Protein AF-A0A7Y6PPM0-F1 (afdb_monomer)

Sequence (201 aa):
MTAVGFYLRVVVGTAVAYCFYLTRGFGSLGETFVMSLCAVLAGHGVALGARKLAGPTPTTKTLAAIAVVVTALSGAAVFVALDHAWPRAPLRYVRVDEVMAAPDRFVGSEIKLHGYLEIGSMRMRGAGDERTFTLVEHKQSIAVRMSGPVPDTLRDRAEVVARGTLRREGGSLVLVASEVMAKCPSTYNTADGPKPAAQFR

Foldseek 3Di:
DDPVLVVQLCVQLVVQLVVVCVVPPDDDPVVSVVSSVVSNVLSVVLSVLCVVQDDPDPVSNVVSVVVNVVVSVVVVVVVVVVVVVDDDDPAAEDEQVRCVVPVVVQAQHWHWYKFFWAAPQWDDDPPFQKIWTWGFAPNGIEIEIEHDDDDPQNHHRWTKTFTAHWHQDPNGIYGDGDDMDTDHPPPDDDPDPDDDPVNRD

Secondary structure (DSSP, 8-state):
--HHHHHHHHHHHHHHHHHHHHHH-S--HHHHHHHHHHHHHHHHHHHHHHHHS--SSHHHHHHHHHHHHHHHHHHHHHHHHHHHHS-PPPPEEEEHHHHHHSGGGTBTSEEEEEEEEPTT--EE-TTSSEEEEEEEETTEEEEEEEESPPPTT--TT-EEEEEEEEEEETTEEEEEEEEEEE--------SS-SPPGGG--

Structure (mmCIF, N/CA/C/O backbone):
data_AF-A0A7Y6PPM0-F1
#
_entry.id   AF-A0A7Y6PPM0-F1
#
loop_
_atom_site.group_PDB
_atom_site.id
_atom_site.type_symbol
_atom_site.label_atom_id
_atom_site.label_alt_id
_atom_site.label_comp_id
_atom_site.label_asym_id
_atom_site.label_entity_id
_atom_site.label_seq_id
_atom_site.pdbx_PDB_ins_code
_atom_site.Cartn_x
_atom_site.Cartn_y
_atom_site.Cartn_z
_atom_site.occupancy
_atom_site.B_iso_or_equiv
_atom_site.auth_seq_id
_atom_site.auth_comp_id
_atom_site.auth_asym_id
_atom_site.auth_atom_id
_atom_site.pdbx_PDB_model_num
ATOM 1 N N . MET A 1 1 ? -26.352 22.066 32.176 1.00 52.34 1 MET A N 1
ATOM 2 C CA . MET A 1 1 ? -25.417 20.912 32.133 1.00 52.34 1 MET A CA 1
ATOM 3 C C . MET A 1 1 ? -24.361 21.132 33.204 1.00 52.34 1 MET A C 1
ATOM 5 O O . MET A 1 1 ? -23.869 22.244 33.287 1.00 52.34 1 MET A O 1
ATOM 9 N N . THR A 1 2 ? -24.043 20.148 34.050 1.00 67.00 2 THR A N 1
ATOM 10 C CA . THR A 1 2 ? -22.949 20.300 35.028 1.00 67.00 2 THR A CA 1
ATOM 11 C C . THR A 1 2 ? -21.600 20.166 34.320 1.00 67.00 2 THR A C 1
ATOM 13 O O . THR A 1 2 ? -21.466 19.320 33.432 1.00 67.00 2 THR A O 1
ATOM 16 N N . ALA A 1 3 ? -20.606 20.972 34.708 1.00 63.12 3 ALA A N 1
ATOM 17 C CA . ALA A 1 3 ? -19.260 20.957 34.118 1.00 63.12 3 ALA A CA 1
ATOM 18 C C . ALA A 1 3 ? -18.646 19.543 34.102 1.00 63.12 3 ALA A C 1
ATOM 20 O O . ALA A 1 3 ? -18.073 19.119 33.103 1.00 63.12 3 ALA A O 1
ATOM 21 N N . VAL A 1 4 ? -18.896 18.765 35.158 1.00 62.09 4 VAL A N 1
ATOM 22 C CA . VAL A 1 4 ? -18.474 17.361 35.294 1.00 62.09 4 VAL A CA 1
ATOM 23 C C . VAL A 1 4 ? -19.039 16.470 34.181 1.00 62.09 4 VAL A C 1
ATOM 25 O O . VAL A 1 4 ? -18.321 15.664 33.598 1.00 62.09 4 VAL A O 1
ATOM 28 N N . GLY A 1 5 ? -20.319 16.631 33.834 1.00 59.88 5 GLY A N 1
ATOM 29 C CA . GLY A 1 5 ? -20.947 15.845 32.772 1.00 59.88 5 GLY A CA 1
ATOM 30 C C . GLY A 1 5 ? -20.514 16.266 31.367 1.00 59.88 5 GLY A C 1
ATOM 31 O O . GLY A 1 5 ? -20.645 15.480 30.434 1.00 59.88 5 GLY A O 1
ATOM 32 N N . PHE A 1 6 ? -20.037 17.497 31.184 1.00 67.56 6 PHE A N 1
ATOM 33 C CA . PHE A 1 6 ? -19.421 17.927 29.928 1.00 67.56 6 PHE A CA 1
ATOM 34 C C . PHE A 1 6 ? -18.015 17.330 29.792 1.00 67.56 6 PHE A C 1
ATOM 36 O O . PHE A 1 6 ? -17.737 16.660 28.802 1.00 67.56 6 PHE A O 1
ATOM 43 N N . TYR A 1 7 ? -17.188 17.456 30.834 1.00 63.94 7 TYR A N 1
ATOM 44 C CA . TYR A 1 7 ? -15.839 16.886 30.869 1.00 63.94 7 TYR A CA 1
ATOM 45 C C . TYR A 1 7 ? -15.831 15.374 30.643 1.00 63.94 7 TYR A C 1
ATOM 47 O O . TYR A 1 7 ? -15.044 14.881 29.842 1.00 63.94 7 TYR A O 1
ATOM 55 N N . LEU A 1 8 ? -16.750 14.638 31.273 1.00 66.44 8 LEU A N 1
ATOM 56 C CA . LEU A 1 8 ? -16.831 13.186 31.111 1.00 66.44 8 LEU A CA 1
ATOM 57 C C . LEU A 1 8 ? -17.134 12.772 29.659 1.00 66.44 8 LEU A C 1
ATOM 59 O O . LEU A 1 8 ? -16.538 11.822 29.161 1.00 66.44 8 LEU A O 1
ATOM 63 N N . ARG A 1 9 ? -18.013 13.504 28.956 1.00 68.50 9 ARG A N 1
ATOM 64 C CA . ARG A 1 9 ? -18.315 13.250 27.534 1.00 68.50 9 ARG A CA 1
ATOM 65 C C . ARG A 1 9 ? -17.092 13.474 26.656 1.00 68.50 9 ARG A C 1
ATOM 67 O O . ARG A 1 9 ? -16.798 12.643 25.803 1.00 68.50 9 ARG A O 1
ATOM 74 N N . VAL A 1 10 ? -16.399 14.590 26.883 1.00 67.12 10 VAL A N 1
ATOM 75 C CA . VAL A 1 10 ? -15.224 14.981 26.101 1.00 67.12 10 VAL A CA 1
ATOM 76 C C . VAL A 1 10 ? -14.094 13.983 26.318 1.00 67.12 10 VAL A C 1
ATOM 78 O O . VAL A 1 10 ? -13.557 13.471 25.345 1.00 67.12 10 VAL A O 1
ATOM 81 N N . VAL A 1 11 ? -13.772 13.629 27.563 1.00 69.81 11 VAL A N 1
ATOM 82 C CA . VAL A 1 11 ? -12.663 12.711 27.865 1.00 69.81 11 VAL A CA 1
ATOM 83 C C . VAL A 1 11 ? -12.916 11.317 27.288 1.00 69.81 11 VAL A C 1
ATOM 85 O O . VAL A 1 11 ? -12.037 10.770 26.628 1.00 69.81 11 VAL A O 1
ATOM 88 N N . VAL A 1 12 ? -14.121 10.763 27.463 1.00 72.06 12 VAL A N 1
ATOM 89 C CA . VAL A 1 12 ? -14.459 9.424 26.948 1.00 72.06 12 VAL A CA 1
ATOM 90 C C . VAL A 1 12 ? -14.468 9.404 25.420 1.00 72.06 12 VAL A C 1
ATOM 92 O O . VAL A 1 12 ? -13.844 8.531 24.822 1.00 72.06 12 VAL A O 1
ATOM 95 N N . GLY A 1 13 ? -15.116 10.381 24.779 1.00 69.06 13 GLY A N 1
ATOM 96 C CA . GLY A 1 13 ? -15.134 10.464 23.318 1.00 69.06 13 GLY A CA 1
ATOM 97 C C . GLY A 1 13 ? -13.731 10.647 22.733 1.00 69.06 13 GLY A C 1
ATOM 98 O O . GLY A 1 13 ? -13.362 9.974 21.772 1.00 69.06 13 GLY A O 1
ATOM 99 N N . THR A 1 14 ? -12.905 11.491 23.356 1.00 69.06 14 THR A N 1
ATOM 100 C CA . THR A 1 14 ? -11.537 11.743 22.882 1.00 69.06 14 THR A CA 1
ATOM 101 C C . THR A 1 14 ? -10.644 10.518 23.069 1.00 69.06 14 THR A C 1
ATOM 103 O O . THR A 1 14 ? -9.884 10.194 22.165 1.00 69.06 14 THR A O 1
ATOM 106 N N . ALA A 1 15 ? -10.767 9.784 24.180 1.00 70.19 15 ALA A N 1
ATOM 107 C CA . ALA A 1 15 ? -10.000 8.558 24.414 1.00 70.19 15 ALA A CA 1
ATOM 108 C C . ALA A 1 15 ? -10.337 7.450 23.400 1.00 70.19 15 ALA A C 1
ATOM 110 O O . ALA A 1 15 ? -9.432 6.802 22.873 1.00 70.19 15 ALA A O 1
ATOM 111 N N . VAL A 1 16 ? -11.625 7.269 23.081 1.00 72.25 16 VAL A N 1
ATOM 112 C CA . VAL A 1 16 ? -12.081 6.302 22.067 1.00 72.25 16 VAL A CA 1
ATOM 113 C C . VAL A 1 16 ? -11.560 6.683 20.680 1.00 72.25 16 VAL A C 1
ATOM 115 O O . VAL A 1 16 ? -11.005 5.838 19.980 1.00 72.25 16 VAL A O 1
ATOM 118 N N . ALA A 1 17 ? -11.678 7.958 20.301 1.00 67.69 17 ALA A N 1
ATOM 119 C CA . ALA A 1 17 ? -11.172 8.444 19.021 1.00 67.69 17 ALA A CA 1
ATOM 120 C C . ALA A 1 17 ? -9.643 8.307 18.921 1.00 67.69 17 ALA A C 1
ATOM 122 O O . ALA A 1 17 ? -9.128 7.834 17.913 1.00 67.69 17 ALA A O 1
ATOM 123 N N . TYR A 1 18 ? -8.912 8.671 19.975 1.00 70.88 18 TYR A N 1
ATOM 124 C CA . TYR A 1 18 ? -7.452 8.633 19.993 1.00 70.88 18 TYR A CA 1
ATOM 125 C C . TYR A 1 18 ? -6.900 7.204 19.875 1.00 70.88 18 TYR A C 1
ATOM 127 O O . TYR A 1 18 ? -5.995 6.962 19.081 1.00 70.88 18 TYR A O 1
ATOM 135 N N . CYS A 1 19 ? -7.490 6.238 20.589 1.00 65.88 19 CYS A N 1
ATOM 136 C CA . CYS A 1 19 ? -7.104 4.825 20.500 1.00 65.88 19 CYS A CA 1
ATOM 137 C C . CYS A 1 19 ? -7.308 4.254 19.082 1.00 65.88 19 CYS A C 1
ATOM 139 O O . CYS A 1 19 ? -6.465 3.521 18.562 1.00 65.88 19 CYS A O 1
ATOM 141 N N . PHE A 1 20 ? -8.398 4.650 18.420 1.00 66.38 20 PHE A N 1
ATOM 142 C CA . PHE A 1 20 ? -8.670 4.279 17.032 1.00 66.38 20 PHE A CA 1
ATOM 143 C C . PHE A 1 20 ? -7.639 4.869 16.058 1.00 66.38 20 PHE A C 1
ATOM 145 O O . PHE A 1 20 ? -7.074 4.149 15.235 1.00 66.38 20 PHE A O 1
ATOM 152 N N . TYR A 1 21 ? -7.339 6.167 16.169 1.00 65.81 21 TYR A N 1
ATOM 153 C CA . TYR A 1 21 ? -6.374 6.812 15.273 1.00 65.81 21 TYR A CA 1
ATOM 154 C C . TYR A 1 21 ? -4.960 6.253 15.417 1.00 65.81 21 TYR A C 1
ATOM 156 O O . TYR A 1 21 ? -4.258 6.126 14.416 1.00 65.81 21 TYR A O 1
ATOM 164 N N . LEU A 1 22 ? -4.552 5.874 16.631 1.00 66.12 22 LEU A N 1
ATOM 165 C CA . LEU A 1 22 ? -3.252 5.242 16.853 1.00 66.12 22 LEU A CA 1
ATOM 166 C C . LEU A 1 22 ? -3.144 3.846 16.223 1.00 66.12 22 LEU A C 1
ATOM 168 O O . LEU A 1 22 ? -2.046 3.439 15.859 1.00 66.12 22 LEU A O 1
ATOM 172 N N . THR A 1 23 ? -4.252 3.115 16.089 1.00 62.91 23 THR A N 1
ATOM 173 C CA . THR A 1 23 ? -4.246 1.731 15.584 1.00 62.91 23 THR A CA 1
ATOM 174 C C . THR A 1 23 ? -4.479 1.628 14.078 1.00 62.91 23 THR A C 1
ATOM 176 O O . THR A 1 23 ? -3.891 0.758 13.438 1.00 62.91 23 THR A O 1
ATOM 179 N N . ARG A 1 24 ? -5.295 2.510 13.486 1.00 59.75 24 ARG A N 1
ATOM 180 C CA . ARG A 1 24 ? -5.629 2.479 12.047 1.00 59.75 24 ARG A CA 1
ATOM 181 C C . ARG A 1 24 ? -5.005 3.593 11.206 1.00 59.75 24 ARG A C 1
ATOM 183 O O . ARG A 1 24 ? -5.029 3.497 9.981 1.00 59.75 24 ARG A O 1
ATOM 190 N N . GLY A 1 25 ? -4.436 4.628 11.824 1.00 57.41 25 GLY A N 1
ATOM 191 C CA . GLY A 1 25 ? -4.059 5.848 11.111 1.00 57.41 25 GLY A CA 1
ATOM 192 C C . GLY A 1 25 ? -5.287 6.615 10.603 1.00 57.41 25 GLY A C 1
ATOM 193 O O . GLY A 1 25 ? -6.431 6.312 10.949 1.00 57.41 25 GLY A O 1
ATOM 194 N N . PHE A 1 26 ? -5.067 7.649 9.793 1.00 58.44 26 PHE A N 1
ATOM 195 C CA . PHE A 1 26 ? -6.164 8.408 9.191 1.00 58.44 26 PHE A CA 1
ATOM 196 C C . PHE A 1 26 ? -6.748 7.621 8.008 1.00 58.44 26 PHE A C 1
ATOM 198 O O . PHE A 1 26 ? -6.153 7.578 6.933 1.00 58.44 26 PHE A O 1
ATOM 205 N N . GLY A 1 27 ? -7.892 6.968 8.235 1.00 60.88 27 GLY A N 1
ATOM 206 C CA . GLY A 1 27 ? -8.675 6.291 7.198 1.00 60.88 27 GLY A CA 1
ATOM 207 C C . GLY A 1 27 ? -9.368 7.264 6.234 1.00 60.88 27 GLY A C 1
ATOM 208 O O . GLY A 1 27 ? -9.043 8.450 6.153 1.00 60.88 27 GLY A O 1
ATOM 209 N N . SER A 1 28 ? -10.356 6.771 5.484 1.00 69.31 28 SER A N 1
ATOM 210 C CA . SER A 1 28 ? -11.160 7.635 4.606 1.00 69.31 28 SER A CA 1
ATOM 211 C C . SER A 1 28 ? -12.005 8.633 5.414 1.00 69.31 28 SER A C 1
ATOM 213 O O . SER A 1 28 ? -12.389 8.364 6.552 1.00 69.31 28 SER A O 1
ATOM 215 N N . LEU A 1 29 ? -12.361 9.774 4.809 1.00 59.91 29 LEU A N 1
ATOM 216 C CA . LEU A 1 29 ? -13.137 10.834 5.472 1.00 59.91 29 LEU A CA 1
ATOM 217 C C . LEU A 1 29 ? -14.468 10.320 6.066 1.00 59.91 29 LEU A C 1
ATOM 219 O O . LEU A 1 29 ? -14.901 10.780 7.121 1.00 59.91 29 LEU A O 1
ATOM 223 N N . GLY A 1 30 ? -15.088 9.329 5.413 1.00 62.66 30 GLY A N 1
ATOM 224 C CA . GLY A 1 30 ? -16.308 8.675 5.894 1.00 62.66 30 GLY A CA 1
ATOM 225 C C . GLY A 1 30 ? -16.087 7.800 7.131 1.00 62.66 30 GLY A C 1
ATOM 226 O O . GLY A 1 30 ? -16.907 7.813 8.045 1.00 62.66 30 GLY A O 1
ATOM 227 N N . GLU A 1 31 ? -14.960 7.096 7.210 1.00 62.72 31 GLU A N 1
ATOM 228 C CA . GLU A 1 31 ? -14.607 6.259 8.363 1.00 62.72 31 GLU A CA 1
ATOM 229 C C . GLU A 1 31 ? -14.322 7.119 9.603 1.00 62.72 31 GLU A C 1
ATOM 231 O O . GLU A 1 31 ? -14.864 6.873 10.681 1.00 62.72 31 GLU A O 1
ATOM 236 N N . THR A 1 32 ? -13.569 8.206 9.423 1.00 64.81 32 THR A N 1
ATOM 237 C CA . THR A 1 32 ? -13.335 9.238 10.443 1.00 64.81 32 THR A CA 1
ATOM 238 C C . THR A 1 32 ? -14.643 9.840 10.965 1.00 64.81 32 THR A C 1
ATOM 240 O O . THR A 1 32 ? -14.809 10.002 12.178 1.00 64.81 32 THR A O 1
ATOM 243 N N . PHE A 1 33 ? -15.590 10.146 10.075 1.00 68.62 33 PHE A N 1
ATOM 244 C CA . PHE A 1 33 ? -16.877 10.729 10.451 1.00 68.62 33 PHE A CA 1
ATOM 245 C C . PHE A 1 33 ? -17.731 9.768 11.287 1.00 68.62 33 PHE A C 1
ATOM 247 O O . PHE A 1 33 ? -18.207 10.138 12.363 1.00 68.62 33 PHE A O 1
ATOM 254 N N . VAL A 1 34 ? -17.881 8.519 10.835 1.00 71.00 34 VAL A N 1
ATOM 255 C CA . VAL A 1 34 ? -18.651 7.489 11.553 1.00 71.00 34 VAL A CA 1
ATOM 256 C C . VAL A 1 34 ? -18.048 7.226 12.933 1.00 71.00 34 VAL A C 1
ATOM 258 O O . VAL A 1 34 ? -18.774 7.147 13.924 1.00 71.00 34 VAL A O 1
ATOM 261 N N . MET A 1 35 ? -16.721 7.172 13.035 1.00 69.06 35 MET A N 1
ATOM 262 C CA . MET A 1 35 ? -16.044 6.943 14.311 1.00 69.06 35 MET A CA 1
ATOM 263 C C . MET A 1 35 ? -16.157 8.125 15.274 1.00 69.06 35 MET A C 1
ATOM 265 O O . MET A 1 35 ? -16.376 7.919 16.469 1.00 69.06 35 MET A O 1
ATOM 269 N N . SER A 1 36 ? -16.068 9.359 14.773 1.00 66.19 36 SER A N 1
ATOM 270 C CA . SER A 1 36 ? -16.306 10.556 15.585 1.00 66.19 36 SER A CA 1
ATOM 271 C C . SER A 1 36 ? -17.729 10.565 16.153 1.00 66.19 36 SER A C 1
ATOM 273 O O . SER A 1 36 ? -17.919 10.811 17.346 1.00 66.19 36 SER A O 1
ATOM 275 N N . LEU A 1 37 ? -18.721 10.188 15.341 1.00 73.31 37 LEU A N 1
ATOM 276 C CA . LEU A 1 37 ? -20.108 10.057 15.779 1.00 73.31 37 LEU A CA 1
ATOM 277 C C . LEU A 1 37 ? -20.262 8.983 16.869 1.00 73.31 37 LEU A C 1
ATOM 279 O O . LEU A 1 37 ? -20.857 9.253 17.913 1.00 73.31 37 LEU A O 1
ATOM 283 N N . CYS A 1 38 ? -19.675 7.797 16.682 1.00 71.31 38 CYS A N 1
ATOM 284 C CA . CYS A 1 38 ? -19.683 6.723 17.681 1.00 71.31 38 CYS A CA 1
ATOM 285 C C . CYS A 1 38 ? -19.039 7.151 19.009 1.00 71.31 38 CYS A C 1
ATOM 287 O O . CYS A 1 38 ? -19.589 6.882 20.077 1.00 71.31 38 CYS A O 1
ATOM 289 N N . ALA A 1 39 ? -17.912 7.862 18.960 1.00 69.69 39 ALA A N 1
ATOM 290 C CA . ALA A 1 39 ? -17.223 8.364 20.145 1.00 69.69 39 ALA A CA 1
ATOM 291 C C . ALA A 1 39 ? -18.068 9.391 20.924 1.00 69.69 39 ALA A C 1
ATOM 293 O O . ALA A 1 39 ? -18.154 9.331 22.155 1.00 69.69 39 ALA A O 1
ATOM 294 N N . VAL A 1 40 ? -18.750 10.298 20.217 1.00 72.38 40 VAL A N 1
ATOM 295 C CA . VAL A 1 40 ? -19.678 11.270 20.819 1.00 72.38 40 VAL A CA 1
ATOM 296 C C . VAL A 1 40 ? -20.871 10.562 21.465 1.00 72.38 40 VAL A C 1
ATOM 298 O O . VAL A 1 40 ? -21.232 10.881 22.602 1.00 72.38 40 VAL A O 1
ATOM 301 N N . LEU A 1 41 ? -21.459 9.574 20.784 1.00 74.44 41 LEU A N 1
ATOM 302 C CA . LEU A 1 41 ? -22.585 8.794 21.303 1.00 74.44 41 LEU A CA 1
ATOM 303 C C . LEU A 1 41 ? -22.191 7.977 22.541 1.00 74.44 41 LEU A C 1
ATOM 305 O O . LEU A 1 41 ? -22.934 7.975 23.523 1.00 74.44 41 LEU A O 1
ATOM 309 N N . ALA A 1 42 ? -21.005 7.363 22.547 1.00 72.12 42 ALA A N 1
ATOM 310 C CA . ALA A 1 42 ? -20.470 6.644 23.703 1.00 72.12 42 ALA A CA 1
ATOM 311 C C . ALA A 1 42 ? -20.268 7.576 24.910 1.00 72.12 42 ALA A C 1
ATOM 313 O O . ALA A 1 42 ? -20.737 7.279 26.012 1.00 72.12 42 ALA A O 1
ATOM 314 N N . GLY A 1 43 ? -19.660 8.749 24.699 1.00 66.44 43 GLY A N 1
ATOM 315 C CA . GLY A 1 43 ? -19.510 9.767 25.742 1.00 66.44 43 GLY A CA 1
ATOM 316 C C . GLY A 1 43 ? -20.861 10.231 26.298 1.00 66.44 43 GLY A C 1
ATOM 317 O O . GLY A 1 43 ? -21.036 10.351 27.515 1.00 66.44 43 GLY A O 1
ATOM 318 N N . HIS A 1 44 ? -21.852 10.442 25.427 1.00 71.81 44 HIS A N 1
ATOM 319 C CA . HIS A 1 44 ? -23.214 10.791 25.831 1.00 71.81 44 HIS A CA 1
ATOM 320 C C . HIS A 1 44 ? -23.907 9.677 26.621 1.00 71.81 44 HIS A C 1
ATOM 322 O O . HIS A 1 44 ? -24.526 9.978 27.644 1.00 71.81 44 HIS A O 1
ATOM 328 N N . GLY A 1 45 ? -23.784 8.420 26.192 1.00 69.44 45 GLY A N 1
ATOM 329 C CA . GLY A 1 45 ? -24.345 7.256 26.881 1.00 69.44 45 GLY A CA 1
ATOM 330 C C . GLY A 1 45 ? -23.790 7.106 28.295 1.00 69.44 45 GLY A C 1
ATOM 331 O O . GLY A 1 45 ? -24.557 7.013 29.254 1.00 69.44 45 GLY A O 1
ATOM 332 N N . VAL A 1 46 ? -22.468 7.214 28.447 1.00 68.88 46 VAL A N 1
ATOM 333 C CA . VAL A 1 46 ? -21.782 7.185 29.749 1.00 68.88 46 VAL A CA 1
ATOM 334 C C . VAL A 1 46 ? -22.259 8.319 30.658 1.00 68.88 46 VAL A C 1
ATOM 336 O O . VAL A 1 46 ? -22.599 8.092 31.820 1.00 68.88 46 VAL A O 1
ATOM 339 N N . ALA A 1 47 ? -22.358 9.542 30.134 1.00 65.94 47 ALA A N 1
ATOM 340 C CA . ALA A 1 47 ? -22.810 10.688 30.915 1.00 65.94 47 ALA A CA 1
ATOM 341 C C . ALA A 1 47 ? -24.292 10.600 31.318 1.00 65.94 47 ALA A C 1
ATOM 343 O O . ALA A 1 47 ? -24.665 11.086 32.385 1.00 65.94 47 ALA A O 1
ATOM 344 N N . LEU A 1 48 ? -25.154 10.002 30.493 1.00 70.44 48 LEU A N 1
ATOM 345 C CA . LEU A 1 48 ? -26.560 9.770 30.837 1.00 70.44 48 LEU A CA 1
ATOM 346 C C . LEU A 1 48 ? -26.711 8.642 31.866 1.00 70.44 48 LEU A C 1
ATOM 348 O O . LEU A 1 48 ? -27.472 8.801 32.821 1.00 70.44 48 LEU A O 1
ATOM 352 N N . GLY A 1 49 ? -25.945 7.558 31.725 1.00 64.75 49 GLY A N 1
ATOM 353 C CA . GLY A 1 49 ? -25.894 6.459 32.692 1.00 64.75 49 GLY A CA 1
ATOM 354 C C . GLY A 1 49 ? -25.425 6.925 34.070 1.00 64.75 49 GLY A C 1
ATOM 355 O O . GLY A 1 49 ? -26.110 6.696 35.065 1.00 64.75 49 GLY A O 1
ATOM 356 N N . ALA A 1 50 ? -24.333 7.693 34.125 1.00 65.25 50 ALA A N 1
ATOM 357 C CA . ALA A 1 50 ? -23.818 8.271 35.366 1.00 65.25 50 ALA A CA 1
ATOM 358 C C . ALA A 1 50 ? -24.842 9.182 36.070 1.00 65.25 50 ALA A C 1
ATOM 360 O O . ALA A 1 50 ? -24.907 9.208 37.295 1.00 65.25 50 ALA A O 1
ATOM 361 N N . ARG A 1 51 ? -25.677 9.906 35.309 1.00 65.94 51 ARG A N 1
ATOM 362 C CA . ARG A 1 51 ? -26.740 10.762 35.867 1.00 65.94 51 ARG A CA 1
ATOM 363 C C . ARG A 1 51 ? -27.926 9.964 36.403 1.00 65.94 51 ARG A C 1
ATOM 365 O O . ARG A 1 51 ? -28.486 10.367 37.414 1.00 65.94 51 ARG A O 1
ATOM 372 N N . LYS A 1 52 ? -28.302 8.856 35.756 1.00 64.69 52 LYS A N 1
ATOM 373 C CA . LYS A 1 52 ? -29.372 7.965 36.242 1.00 64.69 52 LYS A CA 1
ATOM 374 C C . LYS A 1 52 ? -28.964 7.166 37.482 1.00 64.69 52 LYS A C 1
ATOM 376 O O . LYS A 1 52 ? -29.822 6.852 38.295 1.00 64.69 52 LYS A O 1
ATOM 381 N N . LEU A 1 53 ? -27.677 6.849 37.622 1.00 58.34 53 LEU A N 1
ATOM 382 C CA . LEU A 1 53 ? -27.135 6.050 38.727 1.00 58.34 53 LEU A CA 1
ATOM 383 C C . LEU A 1 53 ? -26.670 6.895 39.928 1.00 58.34 53 LEU A C 1
ATOM 385 O O . LEU A 1 53 ? -26.269 6.343 40.952 1.00 58.34 53 LEU A O 1
ATOM 389 N N . ALA A 1 54 ? -26.726 8.228 39.831 1.00 56.62 54 ALA A N 1
ATOM 390 C CA . ALA A 1 54 ? -26.352 9.140 40.907 1.00 56.62 54 ALA A CA 1
ATOM 391 C C . ALA A 1 54 ? -27.410 9.160 42.031 1.00 56.62 54 ALA A C 1
ATOM 393 O O . ALA A 1 54 ? -28.211 10.086 42.134 1.00 56.62 54 ALA A O 1
ATOM 394 N N . GLY A 1 55 ? -27.398 8.134 42.884 1.00 56.69 55 GLY A N 1
ATOM 395 C CA . GLY A 1 55 ? -28.013 8.171 44.213 1.00 56.69 55 GLY A CA 1
ATOM 396 C C . GLY A 1 55 ? -27.166 8.979 45.217 1.00 56.69 55 GLY A C 1
ATOM 397 O O . GLY A 1 55 ? -25.970 9.194 44.987 1.00 56.69 55 GLY A O 1
ATOM 398 N N . PRO A 1 56 ? -27.752 9.441 46.340 1.00 55.00 56 PRO A N 1
ATOM 399 C CA . PRO A 1 56 ? -27.077 10.316 47.305 1.00 55.00 56 PRO A CA 1
ATOM 400 C C . PRO A 1 56 ? -25.959 9.629 48.113 1.00 55.00 56 PRO A C 1
ATOM 402 O O . PRO A 1 56 ? -25.142 10.319 48.722 1.00 55.00 56 PRO A O 1
ATOM 405 N N . THR A 1 57 ? -25.874 8.294 48.111 1.00 53.22 57 THR A N 1
ATOM 406 C CA . THR A 1 57 ? -24.926 7.528 48.936 1.00 53.22 57 THR A CA 1
ATOM 407 C C . THR A 1 57 ? -23.637 7.157 48.177 1.00 53.22 57 THR A C 1
ATOM 409 O O . THR A 1 57 ? -23.634 7.034 46.945 1.00 53.22 57 THR A O 1
ATOM 412 N N . PRO A 1 58 ? -22.495 6.987 48.876 1.00 56.44 58 PRO A N 1
ATOM 413 C CA . PRO A 1 58 ? -21.203 6.689 48.245 1.00 56.44 58 PRO A CA 1
ATOM 414 C C . PRO A 1 58 ? -21.202 5.363 47.463 1.00 56.44 58 PRO A C 1
ATOM 416 O O . PRO A 1 58 ? -20.560 5.272 46.421 1.00 56.44 58 PRO A O 1
ATOM 419 N N . THR A 1 59 ? -21.990 4.372 47.886 1.00 57.47 59 THR A N 1
ATOM 420 C CA . THR A 1 59 ? -22.087 3.043 47.259 1.00 57.47 59 THR A CA 1
ATOM 421 C C . THR A 1 59 ? -22.686 3.088 45.849 1.00 57.47 59 THR A C 1
ATOM 423 O O . THR A 1 59 ? -22.205 2.404 44.946 1.00 57.47 59 THR A O 1
ATOM 426 N N . THR A 1 60 ? -23.685 3.950 45.615 1.00 59.94 60 THR A N 1
ATOM 427 C CA . THR A 1 60 ? -24.273 4.158 44.279 1.00 59.94 60 THR A CA 1
ATOM 428 C C . THR A 1 60 ? -23.303 4.818 43.297 1.00 59.94 60 THR A C 1
ATOM 430 O O . THR A 1 60 ? -23.344 4.523 42.105 1.00 59.94 60 THR A O 1
ATOM 433 N N . LYS A 1 61 ? -22.364 5.643 43.784 1.00 58.19 61 LYS A N 1
ATOM 434 C CA . LYS A 1 61 ? -21.329 6.273 42.947 1.00 58.19 61 LYS A CA 1
ATOM 435 C C . LYS A 1 61 ? -20.285 5.258 42.473 1.00 58.19 61 LYS A C 1
ATOM 437 O O . LYS A 1 61 ? -19.894 5.295 41.308 1.00 58.19 61 LYS A O 1
ATOM 442 N N . THR A 1 62 ? -19.883 4.324 43.336 1.00 61.91 62 THR A N 1
ATOM 443 C CA . THR A 1 62 ? -18.938 3.250 42.986 1.00 61.91 62 THR A CA 1
ATOM 444 C C . THR A 1 62 ? -19.543 2.281 41.971 1.00 61.91 62 THR A C 1
ATOM 446 O O . THR A 1 62 ? -18.898 1.955 40.979 1.00 61.91 62 THR A O 1
ATOM 449 N N . LEU A 1 63 ? -20.808 1.884 42.152 1.00 62.19 63 LEU A N 1
ATOM 450 C CA . LEU A 1 63 ? -21.525 1.033 41.193 1.00 62.19 63 LEU A CA 1
ATOM 451 C C . LEU A 1 63 ? -21.701 1.715 39.829 1.00 62.19 63 LEU A C 1
ATOM 453 O O . LEU A 1 63 ? -21.526 1.071 38.796 1.00 62.19 63 LEU A O 1
ATOM 457 N N . ALA A 1 64 ? -21.977 3.023 39.813 1.00 57.69 64 ALA A N 1
ATOM 458 C CA . ALA A 1 64 ? -22.044 3.801 38.579 1.00 57.69 64 ALA A CA 1
ATOM 459 C C . ALA A 1 64 ? -20.698 3.838 37.841 1.00 57.69 64 ALA A C 1
ATOM 461 O O . ALA A 1 64 ? -20.656 3.645 36.627 1.00 57.69 64 ALA A O 1
ATOM 462 N N . ALA A 1 65 ? -19.596 4.045 38.566 1.00 62.00 65 ALA A N 1
ATOM 463 C CA . ALA A 1 65 ? -18.254 4.038 37.992 1.00 62.00 65 ALA A CA 1
ATOM 464 C C . ALA A 1 65 ? -17.882 2.658 37.424 1.00 62.00 65 ALA A C 1
ATOM 466 O O . ALA A 1 65 ? -17.396 2.574 36.297 1.00 62.00 65 ALA A O 1
ATOM 467 N N . ILE A 1 66 ? -18.180 1.578 38.153 1.00 67.31 66 ILE A N 1
ATOM 468 C CA . ILE A 1 66 ? -17.945 0.203 37.691 1.00 67.31 66 ILE A CA 1
ATOM 469 C C . ILE A 1 66 ? -18.757 -0.083 36.423 1.00 67.31 66 ILE A C 1
ATOM 471 O O . ILE A 1 66 ? -18.200 -0.575 35.445 1.00 67.31 66 ILE A O 1
ATOM 475 N N . ALA A 1 67 ? -20.041 0.282 36.389 1.00 59.72 67 ALA A N 1
ATOM 476 C CA . ALA A 1 67 ? -20.890 0.079 35.215 1.00 59.72 67 ALA A CA 1
ATOM 477 C C . ALA A 1 67 ? -20.360 0.820 33.974 1.00 59.72 67 ALA A C 1
ATOM 479 O O . ALA A 1 67 ? -20.364 0.269 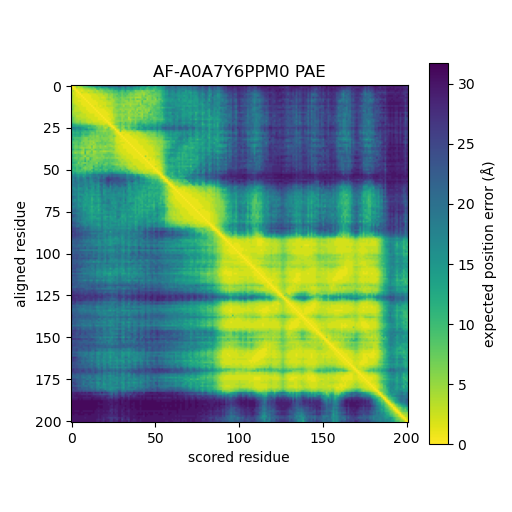32.872 1.00 59.72 67 ALA A O 1
ATOM 480 N N . VAL A 1 68 ? -19.853 2.045 34.146 1.00 65.62 68 VAL A N 1
ATOM 481 C CA . VAL A 1 68 ? -19.229 2.824 33.065 1.00 65.62 68 VAL A CA 1
ATOM 482 C C . VAL A 1 68 ? -17.962 2.144 32.546 1.00 65.62 68 VAL A C 1
ATOM 484 O O . VAL A 1 68 ? -17.812 1.998 31.334 1.00 65.62 68 VAL A O 1
ATOM 487 N N . VAL A 1 69 ? -17.080 1.690 33.440 1.00 68.81 69 VAL A N 1
ATOM 488 C CA . VAL A 1 69 ? -15.835 1.003 33.061 1.00 68.81 69 VAL A CA 1
ATOM 489 C C . VAL A 1 69 ? -16.135 -0.306 32.332 1.00 68.81 69 VAL A C 1
ATOM 491 O O . VAL A 1 69 ? -15.578 -0.551 31.265 1.00 68.81 69 VAL A O 1
ATOM 494 N N . VAL A 1 70 ? -17.064 -1.117 32.842 1.00 69.12 70 VAL A N 1
ATOM 495 C CA . VAL A 1 70 ? -17.466 -2.385 32.210 1.00 69.12 70 VAL A CA 1
ATOM 496 C C . VAL A 1 70 ? -18.066 -2.149 3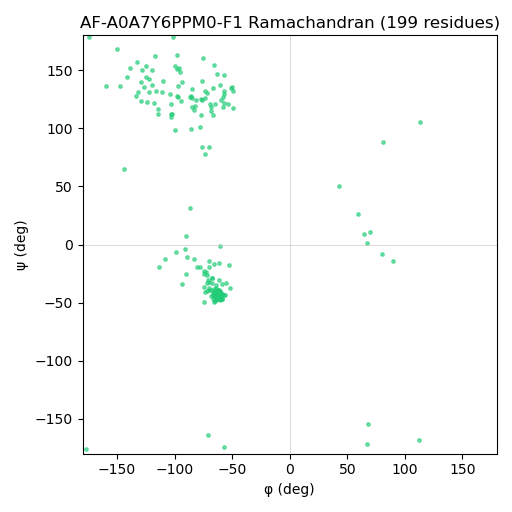0.823 1.00 69.12 70 VAL A C 1
ATOM 498 O O . VAL A 1 70 ? -17.741 -2.870 29.880 1.00 69.12 70 VAL A O 1
ATOM 501 N N . THR A 1 71 ? -18.891 -1.112 30.661 1.00 63.53 71 THR A N 1
ATOM 502 C CA . THR A 1 71 ? -19.480 -0.757 29.358 1.00 63.53 71 THR A CA 1
ATOM 503 C C . THR A 1 71 ? -18.410 -0.292 28.364 1.00 63.53 71 THR A C 1
ATOM 505 O O . THR A 1 71 ? -18.438 -0.675 27.198 1.00 63.53 71 THR A O 1
ATOM 508 N N . ALA A 1 72 ? -17.428 0.493 28.815 1.00 68.19 72 ALA A N 1
ATOM 509 C CA . ALA A 1 72 ? -16.319 0.930 27.969 1.00 68.19 72 ALA A CA 1
ATOM 510 C C . ALA A 1 72 ? -15.424 -0.246 27.537 1.00 68.19 72 ALA A C 1
ATOM 512 O O . ALA A 1 72 ? -15.084 -0.356 26.360 1.00 68.19 72 ALA A O 1
ATOM 513 N N . LEU A 1 73 ? -15.087 -1.151 28.463 1.00 66.50 73 LEU A N 1
ATOM 514 C CA . LEU A 1 73 ? -14.262 -2.330 28.180 1.00 66.50 73 LEU A CA 1
ATOM 515 C C . LEU A 1 73 ? -14.963 -3.315 27.239 1.00 66.50 73 LEU A C 1
ATOM 517 O O . LE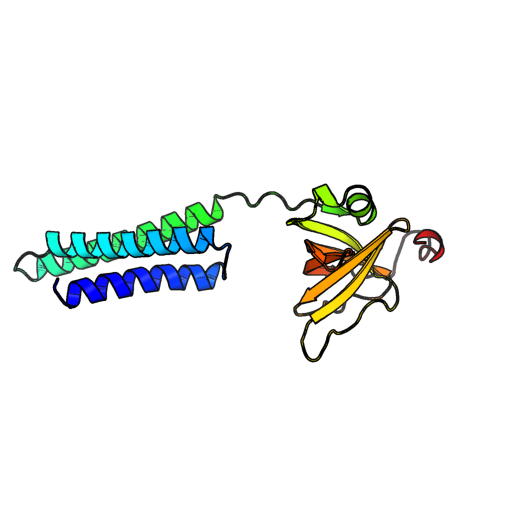U A 1 73 ? -14.349 -3.803 26.294 1.00 66.50 73 LEU A O 1
ATOM 521 N N . SER A 1 74 ? -16.253 -3.578 27.457 1.00 64.62 74 SER A N 1
ATOM 522 C CA . SER A 1 74 ? -17.047 -4.435 26.566 1.00 64.62 74 SER A CA 1
ATOM 523 C C . SER A 1 74 ? -17.209 -3.818 25.176 1.00 64.62 74 SER A C 1
ATOM 525 O O . SER A 1 74 ? -17.029 -4.519 24.183 1.00 64.62 74 SER A O 1
ATOM 527 N N . GLY A 1 75 ? -17.448 -2.506 25.082 1.00 65.56 75 GLY A N 1
ATOM 528 C CA . GLY A 1 75 ? -17.466 -1.786 23.807 1.00 65.56 75 GLY A CA 1
ATOM 529 C C . GLY A 1 75 ? -16.136 -1.880 23.051 1.00 65.56 75 GLY A C 1
ATOM 530 O O . GLY A 1 75 ? -16.134 -2.148 21.851 1.00 65.56 75 GLY A O 1
ATOM 531 N N . ALA A 1 76 ? -15.006 -1.735 23.749 1.00 64.31 76 ALA A N 1
ATOM 532 C CA . ALA A 1 76 ? -13.678 -1.898 23.159 1.00 64.31 76 ALA A CA 1
ATOM 533 C C . ALA A 1 76 ? -13.429 -3.336 22.671 1.00 64.31 76 ALA A C 1
ATOM 535 O O . ALA A 1 76 ? -12.937 -3.529 21.562 1.00 64.31 76 ALA A O 1
ATOM 536 N N . ALA A 1 77 ? -13.818 -4.345 23.455 1.00 66.88 77 ALA A N 1
ATOM 537 C CA . ALA A 1 77 ? -13.679 -5.749 23.071 1.00 66.88 77 ALA A CA 1
ATOM 538 C C . ALA A 1 77 ? -14.514 -6.096 21.825 1.00 66.88 77 ALA A C 1
ATOM 540 O O . ALA A 1 77 ? -14.012 -6.744 20.909 1.00 66.88 77 ALA A O 1
ATOM 541 N N . VAL A 1 78 ? -15.763 -5.617 21.755 1.00 72.31 78 VAL A N 1
ATOM 542 C CA . VAL A 1 78 ? -16.628 -5.787 20.575 1.00 72.31 78 VAL A CA 1
ATOM 543 C C . VAL A 1 78 ? -16.039 -5.069 19.363 1.00 72.31 78 VAL A C 1
ATOM 545 O O . VAL A 1 78 ? -16.013 -5.640 18.278 1.00 72.31 78 VAL A O 1
ATOM 548 N N . PHE A 1 79 ? -15.521 -3.850 19.532 1.00 69.31 79 PHE A N 1
ATOM 549 C CA . PHE A 1 79 ? -14.871 -3.115 18.448 1.00 69.31 79 PHE A CA 1
ATOM 550 C C . PHE A 1 79 ? -13.669 -3.882 17.871 1.00 69.31 79 PHE A C 1
ATOM 552 O O . PHE A 1 79 ? -13.590 -4.050 16.658 1.00 69.31 79 PHE A O 1
ATOM 559 N N . VAL A 1 80 ? -12.783 -4.409 18.724 1.00 68.00 80 VAL A N 1
ATOM 560 C CA . VAL A 1 80 ? -11.630 -5.225 18.295 1.00 68.00 80 VAL A CA 1
ATOM 561 C C . VAL A 1 80 ? -12.087 -6.505 17.588 1.00 68.00 80 VAL A C 1
ATOM 563 O O . VAL A 1 80 ? -11.545 -6.868 16.547 1.00 68.00 80 VAL A O 1
ATOM 566 N N . ALA A 1 81 ? -13.121 -7.174 18.104 1.00 69.56 81 ALA A N 1
ATOM 567 C CA . ALA A 1 81 ? -13.671 -8.366 17.465 1.00 69.56 81 ALA A CA 1
ATOM 568 C C . ALA A 1 81 ? -14.243 -8.064 16.067 1.00 69.56 81 ALA A C 1
ATOM 570 O O . ALA A 1 81 ? -14.010 -8.825 15.130 1.00 69.56 81 ALA A O 1
ATOM 571 N N . LEU A 1 82 ? -14.950 -6.940 15.909 1.00 70.12 82 LEU A N 1
ATOM 572 C CA . LEU A 1 82 ? -15.507 -6.508 14.625 1.00 70.12 82 LEU A CA 1
ATOM 573 C C . LEU A 1 82 ? -14.429 -6.008 13.645 1.00 70.12 82 LEU A C 1
ATOM 575 O O . LEU A 1 82 ? -14.567 -6.236 12.445 1.00 70.12 82 LEU A O 1
ATOM 579 N N . ASP A 1 83 ? -13.350 -5.379 14.130 1.00 65.25 83 ASP A N 1
ATOM 580 C CA . ASP A 1 83 ? -12.183 -4.987 13.319 1.00 65.25 83 ASP A CA 1
ATOM 581 C C . ASP A 1 83 ? -11.534 -6.201 12.648 1.00 65.25 83 ASP A C 1
ATOM 583 O O . ASP A 1 83 ? -11.294 -6.188 11.441 1.00 65.25 83 ASP A O 1
ATOM 587 N N . HIS A 1 84 ? -11.321 -7.273 13.412 1.00 60.16 84 HIS A N 1
ATOM 588 C CA . HIS A 1 84 ? -10.745 -8.512 12.896 1.00 60.16 84 HIS A CA 1
ATOM 589 C C . HIS A 1 84 ? -11.721 -9.330 12.043 1.00 60.16 84 HIS A C 1
ATOM 591 O O . HIS A 1 84 ? -11.282 -10.102 11.190 1.00 60.16 84 HIS A O 1
ATOM 597 N N . ALA A 1 85 ? -13.029 -9.174 12.259 1.00 63.09 85 ALA A N 1
ATOM 598 C CA . ALA A 1 85 ? -14.056 -9.914 11.533 1.00 63.09 85 ALA A CA 1
ATOM 599 C C . ALA A 1 85 ? -14.360 -9.345 10.142 1.00 63.09 85 ALA A C 1
ATOM 601 O O . ALA A 1 85 ? -14.926 -10.068 9.324 1.00 63.09 85 ALA A O 1
ATOM 602 N N . TRP A 1 86 ? -14.011 -8.087 9.846 1.00 57.94 86 TRP A N 1
ATOM 603 C CA . TRP A 1 86 ? -14.212 -7.528 8.509 1.00 57.94 86 TRP A CA 1
ATOM 604 C C . TRP A 1 86 ? -1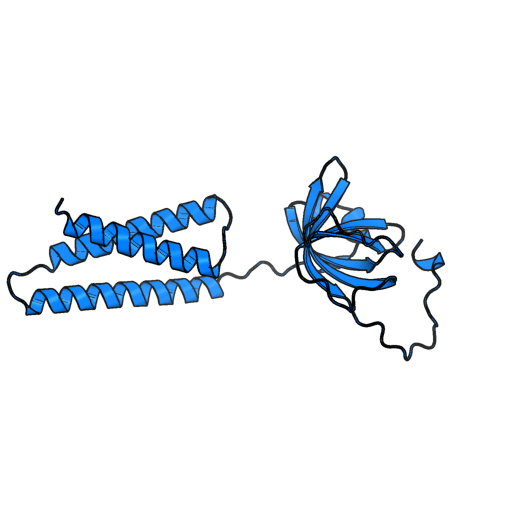3.128 -8.047 7.553 1.00 57.94 86 TRP A C 1
ATOM 606 O O . TRP A 1 86 ? -11.958 -7.669 7.686 1.00 57.94 86 TRP A O 1
ATOM 616 N N . PRO A 1 87 ? -13.468 -8.896 6.565 1.00 50.69 87 PRO A N 1
ATOM 617 C CA . PRO A 1 87 ? -12.478 -9.383 5.625 1.00 50.69 87 PRO A CA 1
ATOM 618 C C . PRO A 1 87 ? -12.025 -8.211 4.755 1.00 50.69 87 PRO A C 1
ATOM 620 O O . PRO A 1 87 ? -12.800 -7.658 3.973 1.00 50.69 87 PRO A O 1
ATOM 623 N N . ARG A 1 88 ? -10.750 -7.826 4.878 1.00 58.44 88 ARG A N 1
ATOM 624 C CA . ARG A 1 88 ? -10.098 -7.011 3.848 1.00 58.44 88 ARG A CA 1
ATOM 625 C C . ARG A 1 88 ? -10.203 -7.808 2.551 1.00 58.44 88 ARG A C 1
ATOM 627 O O . ARG A 1 88 ? -9.843 -8.987 2.546 1.00 58.44 88 ARG A O 1
ATOM 634 N N . ALA A 1 89 ? -10.733 -7.203 1.487 1.00 57.84 89 ALA A N 1
ATOM 635 C CA . ALA A 1 89 ? -10.814 -7.878 0.197 1.00 57.84 89 ALA A CA 1
ATOM 636 C C . ALA A 1 89 ? -9.432 -8.475 -0.135 1.00 57.84 89 ALA A C 1
ATOM 638 O O . ALA A 1 89 ? -8.421 -7.790 0.065 1.00 57.84 89 ALA A O 1
ATOM 639 N N . PRO A 1 90 ? -9.351 -9.749 -0.560 1.00 64.12 90 PRO A N 1
ATOM 640 C CA . PRO A 1 90 ? -8.069 -10.382 -0.819 1.00 64.12 90 PRO A CA 1
ATOM 641 C C . PRO A 1 90 ? -7.311 -9.555 -1.856 1.00 64.12 90 PRO A C 1
ATOM 643 O O . PRO A 1 90 ? -7.808 -9.311 -2.956 1.00 64.12 90 PRO A O 1
ATOM 646 N N . LEU A 1 91 ? -6.114 -9.100 -1.481 1.00 77.62 91 LEU A N 1
ATOM 647 C CA . LEU A 1 91 ? -5.258 -8.310 -2.360 1.00 77.62 91 LEU A CA 1
ATOM 648 C C . LEU A 1 91 ? -4.9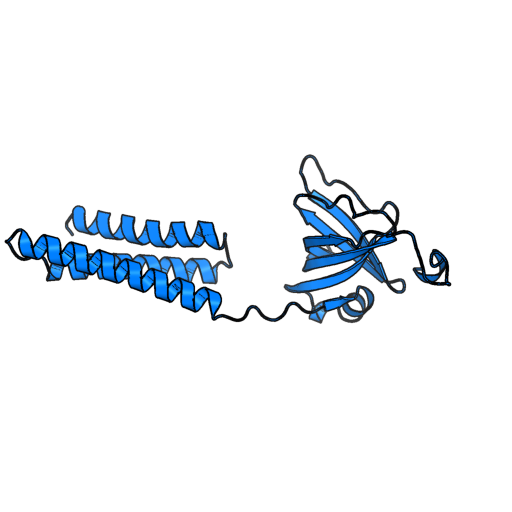70 -9.108 -3.625 1.00 77.62 91 LEU A C 1
ATOM 650 O O . LEU A 1 91 ? -4.374 -10.188 -3.566 1.00 77.62 91 LEU A O 1
ATOM 654 N N . ARG A 1 92 ? -5.395 -8.570 -4.767 1.00 86.38 92 ARG A N 1
ATOM 655 C CA . ARG A 1 92 ? -5.266 -9.257 -6.045 1.00 86.38 92 ARG A CA 1
ATOM 656 C C . ARG A 1 92 ? -3.808 -9.241 -6.492 1.00 86.38 92 ARG A C 1
ATOM 658 O O . ARG A 1 92 ? -3.191 -8.179 -6.554 1.00 86.38 92 ARG A O 1
ATOM 665 N N . TYR A 1 93 ? -3.278 -10.424 -6.784 1.00 91.12 93 TYR A N 1
ATOM 666 C CA . TYR A 1 93 ? -1.959 -10.586 -7.383 1.00 91.12 93 TYR A CA 1
ATOM 667 C C . TYR A 1 93 ? -2.084 -10.396 -8.891 1.00 91.12 93 TYR A C 1
ATOM 669 O O . TYR A 1 93 ? -2.850 -11.116 -9.531 1.00 91.12 93 TYR A O 1
ATOM 677 N N . VAL A 1 94 ? -1.392 -9.399 -9.430 1.00 92.81 94 VAL A N 1
ATOM 678 C CA . VAL A 1 94 ? -1.460 -9.003 -10.841 1.00 92.81 94 VAL A CA 1
ATOM 679 C C . VAL A 1 94 ? -0.068 -8.677 -11.351 1.00 92.81 94 VAL A C 1
ATOM 681 O O . VAL A 1 94 ? 0.802 -8.270 -10.585 1.00 92.81 94 VAL A O 1
ATOM 684 N N . ARG A 1 95 ? 0.138 -8.863 -12.647 1.00 93.44 95 ARG A N 1
ATOM 685 C CA . ARG A 1 95 ? 1.402 -8.602 -13.342 1.00 93.44 95 ARG A CA 1
ATOM 686 C C . ARG A 1 95 ? 1.391 -7.241 -14.034 1.00 93.44 95 ARG A C 1
ATOM 688 O O . ARG A 1 95 ? 0.322 -6.650 -14.212 1.00 93.44 95 ARG A O 1
ATOM 695 N N . VAL A 1 96 ? 2.562 -6.727 -14.411 1.00 93.12 96 VAL A N 1
ATOM 696 C CA . VAL A 1 96 ? 2.675 -5.406 -15.066 1.00 93.12 96 VAL A CA 1
ATOM 697 C C . VAL A 1 96 ? 1.938 -5.384 -16.405 1.00 93.12 96 VAL A C 1
ATOM 699 O O . VAL A 1 96 ? 1.228 -4.423 -16.698 1.00 93.12 96 VAL A O 1
ATOM 702 N N . ASP A 1 97 ? 2.041 -6.449 -17.191 1.00 91.31 97 ASP A N 1
ATOM 703 C CA . ASP A 1 97 ? 1.357 -6.579 -18.477 1.00 91.31 97 ASP A CA 1
ATOM 704 C C . ASP A 1 97 ? -0.174 -6.652 -18.337 1.00 91.31 97 ASP A C 1
ATOM 706 O O . ASP A 1 97 ? -0.885 -5.982 -19.086 1.00 91.31 97 ASP A O 1
ATOM 710 N N . GLU A 1 98 ? -0.695 -7.380 -17.342 1.00 91.69 98 GLU A N 1
ATOM 711 C CA . GLU A 1 98 ? -2.137 -7.447 -17.053 1.00 91.69 98 GLU A CA 1
ATOM 712 C C . GLU A 1 98 ? -2.695 -6.069 -16.673 1.00 91.69 98 GLU A C 1
ATOM 714 O O . GLU A 1 98 ? -3.762 -5.669 -17.150 1.00 91.69 98 GLU A O 1
ATOM 719 N N . VAL A 1 99 ? -1.972 -5.321 -15.834 1.00 92.69 99 VAL A N 1
ATOM 720 C CA . VAL A 1 99 ? -2.390 -3.972 -15.434 1.00 92.69 99 VAL A CA 1
ATOM 721 C C . VAL A 1 99 ? -2.355 -3.016 -16.622 1.00 92.69 99 VAL A C 1
ATOM 723 O O . VAL A 1 99 ? -3.291 -2.239 -16.793 1.00 92.69 99 VAL A O 1
ATOM 726 N N . MET A 1 100 ? -1.329 -3.088 -17.470 1.00 91.56 100 MET A N 1
ATOM 727 C CA . MET A 1 100 ? -1.218 -2.218 -18.644 1.00 91.56 100 MET A CA 1
ATOM 728 C C . MET A 1 100 ? -2.219 -2.565 -19.752 1.00 91.56 100 MET A C 1
ATOM 730 O O . MET A 1 100 ? -2.627 -1.674 -20.496 1.00 91.56 100 MET A O 1
ATOM 734 N N . ALA A 1 101 ? -2.678 -3.816 -19.837 1.00 92.25 101 ALA A N 1
ATOM 735 C CA . ALA A 1 101 ? -3.726 -4.221 -20.772 1.00 92.25 101 ALA A CA 1
ATOM 736 C C . ALA A 1 101 ? -5.115 -3.667 -20.400 1.00 92.25 101 ALA A C 1
ATOM 738 O O . ALA A 1 101 ? -5.928 -3.402 -21.285 1.00 92.25 101 ALA A O 1
ATOM 739 N N . ALA A 1 102 ? -5.404 -3.495 -19.105 1.00 91.69 102 ALA A N 1
ATOM 740 C CA . ALA A 1 102 ? -6.701 -3.018 -18.619 1.00 91.69 102 ALA A CA 1
ATOM 741 C C . ALA A 1 102 ? -6.567 -2.111 -17.376 1.00 91.69 102 ALA A C 1
ATOM 743 O O . ALA A 1 102 ? -7.061 -2.461 -16.298 1.00 91.69 102 ALA A O 1
ATOM 744 N N . PRO A 1 103 ? -5.936 -0.929 -17.497 1.00 87.56 103 PRO A N 1
ATOM 745 C CA . PRO A 1 103 ? -5.557 -0.114 -16.344 1.00 87.56 103 PRO A CA 1
ATOM 746 C C . PRO A 1 103 ? -6.754 0.387 -15.539 1.00 87.56 103 PRO A C 1
ATOM 748 O O . PRO A 1 103 ? -6.716 0.386 -14.308 1.00 87.56 103 PRO A O 1
ATOM 751 N N . ASP A 1 104 ? -7.851 0.745 -16.207 1.00 89.56 104 ASP A N 1
ATOM 752 C CA . ASP A 1 104 ? -9.037 1.311 -15.553 1.00 89.56 104 ASP A CA 1
ATOM 753 C C . ASP A 1 104 ? -9.738 0.317 -14.612 1.00 89.56 104 ASP A C 1
ATOM 755 O O . ASP A 1 104 ? -10.475 0.726 -13.720 1.00 89.56 104 ASP A O 1
ATOM 759 N N . ARG A 1 105 ? -9.454 -0.988 -14.738 1.00 88.88 105 ARG A N 1
ATOM 760 C CA . ARG A 1 105 ? -9.935 -2.019 -13.804 1.00 88.88 105 ARG A CA 1
ATOM 761 C C . ARG A 1 105 ? -9.226 -1.969 -12.448 1.00 88.88 105 ARG A C 1
ATOM 763 O O . ARG A 1 105 ? -9.759 -2.479 -11.465 1.00 88.88 105 ARG A O 1
ATOM 770 N N . PHE A 1 106 ? -8.017 -1.417 -12.405 1.00 88.94 106 PHE A N 1
ATOM 771 C CA . PHE A 1 106 ? -7.129 -1.475 -11.244 1.00 88.94 106 PHE A CA 1
ATOM 772 C C . PHE A 1 106 ? -6.889 -0.108 -10.600 1.00 88.94 106 PHE A C 1
ATOM 774 O O . PHE A 1 106 ? -6.493 -0.048 -9.436 1.00 88.94 106 PHE A O 1
ATOM 781 N N . VAL A 1 107 ? -7.141 0.990 -11.320 1.00 90.88 107 VAL A N 1
ATOM 782 C CA . VAL A 1 107 ? -7.027 2.351 -10.777 1.00 90.88 107 VAL A CA 1
ATOM 783 C C . VAL A 1 107 ? -7.926 2.508 -9.546 1.00 90.88 107 VAL A C 1
ATOM 785 O O . VAL A 1 107 ? -9.094 2.131 -9.548 1.00 90.88 107 VAL A O 1
ATOM 788 N N . GLY A 1 108 ? -7.363 3.062 -8.472 1.00 87.69 108 GLY A N 1
ATOM 789 C CA . GLY A 1 108 ? -8.044 3.267 -7.192 1.00 87.69 108 GLY A CA 1
ATOM 790 C C . GLY A 1 108 ? -8.128 2.025 -6.300 1.00 87.69 108 GLY A C 1
ATOM 791 O O . GLY A 1 108 ? -8.498 2.157 -5.137 1.00 87.69 108 GLY A O 1
ATOM 792 N N . SER A 1 109 ? -7.748 0.845 -6.800 1.00 86.81 109 SER A N 1
ATOM 793 C CA . SER A 1 109 ? -7.713 -0.394 -6.018 1.00 86.81 109 SER A CA 1
ATOM 794 C C . SER A 1 109 ? -6.321 -0.662 -5.446 1.00 86.81 109 SER A C 1
ATOM 796 O O . SER A 1 109 ? -5.303 -0.327 -6.058 1.00 86.81 109 SER A O 1
ATOM 798 N N . GLU A 1 110 ? -6.278 -1.301 -4.277 1.00 89.75 110 GLU A N 1
ATOM 799 C CA . GLU A 1 110 ? -5.041 -1.833 -3.705 1.00 89.75 110 GLU A CA 1
ATOM 800 C C . GLU A 1 110 ? -4.719 -3.194 -4.346 1.00 89.75 110 GLU A C 1
ATOM 802 O O . GLU A 1 110 ? -5.547 -4.110 -4.347 1.00 89.75 110 GLU A O 1
ATOM 807 N N . ILE A 1 111 ? -3.521 -3.329 -4.915 1.00 92.88 111 ILE A N 1
ATOM 808 C CA . ILE A 1 111 ? -3.075 -4.508 -5.667 1.00 92.88 111 ILE A CA 1
ATOM 809 C C . ILE A 1 111 ? -1.680 -4.956 -5.221 1.00 92.88 111 ILE A C 1
ATOM 811 O O . ILE A 1 111 ? -0.892 -4.163 -4.702 1.00 92.88 111 ILE A O 1
ATOM 815 N N . LYS A 1 112 ? -1.364 -6.234 -5.450 1.00 93.62 112 LYS A N 1
ATOM 816 C CA . LYS A 1 112 ? 0.001 -6.774 -5.404 1.00 93.62 112 LYS A CA 1
ATOM 817 C C . LYS A 1 112 ? 0.516 -6.884 -6.833 1.00 93.62 112 LYS A C 1
ATOM 819 O O . LYS A 1 112 ? 0.168 -7.831 -7.534 1.00 93.62 112 LYS A O 1
ATOM 824 N N . LEU A 1 113 ? 1.304 -5.900 -7.246 1.00 94.75 113 LEU A N 1
ATOM 825 C CA . LEU A 1 113 ? 1.909 -5.827 -8.566 1.00 94.75 113 LEU A CA 1
ATOM 826 C C . LEU A 1 113 ? 3.214 -6.622 -8.590 1.00 94.75 113 LEU A C 1
ATOM 828 O O . LEU A 1 113 ? 4.151 -6.301 -7.863 1.00 94.75 113 LEU A O 1
ATOM 832 N N . HIS A 1 114 ? 3.274 -7.641 -9.432 1.00 94.69 114 HIS A N 1
ATOM 833 C CA . HIS A 1 114 ? 4.484 -8.392 -9.744 1.00 94.69 114 HIS A CA 1
ATOM 834 C C . HIS A 1 114 ? 5.156 -7.818 -10.990 1.00 94.69 114 HIS A C 1
ATOM 836 O O . HIS A 1 114 ? 4.471 -7.437 -11.936 1.00 94.69 114 HIS A O 1
ATOM 842 N N . GLY A 1 115 ? 6.484 -7.736 -10.966 1.00 92.94 115 GLY A N 1
ATOM 843 C CA . GLY A 1 115 ? 7.296 -7.342 -12.110 1.00 92.94 115 GLY A CA 1
ATOM 844 C C . GLY A 1 115 ? 8.789 -7.406 -11.795 1.00 92.94 115 GLY A C 1
ATOM 845 O O . GLY A 1 115 ? 9.203 -7.813 -10.707 1.00 92.94 115 GLY A O 1
ATOM 846 N N . TYR A 1 116 ? 9.614 -6.982 -12.747 1.00 91.94 116 TYR A N 1
ATOM 847 C CA . TYR A 1 116 ? 11.068 -6.951 -12.590 1.00 91.94 116 TYR A CA 1
ATOM 848 C C . TYR A 1 116 ? 11.573 -5.518 -12.493 1.00 91.94 116 TYR A C 1
ATOM 850 O O . TYR A 1 116 ? 11.086 -4.644 -13.206 1.00 91.94 116 TYR A O 1
ATOM 858 N N . LEU A 1 117 ? 12.561 -5.267 -11.632 1.00 92.00 117 LEU A N 1
ATOM 859 C CA . LEU A 1 117 ? 13.144 -3.933 -11.504 1.00 92.00 117 LEU A CA 1
ATOM 860 C C . LEU A 1 117 ? 13.943 -3.563 -12.761 1.00 92.00 117 LEU A C 1
ATOM 862 O O . LEU A 1 117 ? 14.920 -4.241 -13.103 1.00 92.00 117 LEU A O 1
ATOM 866 N N . GLU A 1 118 ? 13.561 -2.470 -13.423 1.00 91.88 118 GLU A N 1
ATOM 867 C CA . GLU A 1 118 ? 14.299 -1.936 -14.568 1.00 91.88 118 GLU A CA 1
ATOM 868 C C . GLU A 1 118 ? 15.672 -1.403 -14.134 1.00 91.88 118 GLU A C 1
ATOM 870 O O . GLU A 1 118 ? 15.791 -0.672 -13.145 1.00 91.88 118 GLU A O 1
ATOM 875 N N . ILE A 1 119 ? 16.705 -1.753 -14.903 1.00 87.69 119 ILE A N 1
ATOM 876 C CA . ILE A 1 119 ? 18.104 -1.425 -14.609 1.00 87.69 119 ILE A CA 1
ATOM 877 C C . ILE A 1 119 ? 18.295 0.094 -14.536 1.00 87.69 119 ILE A C 1
ATOM 879 O O . ILE A 1 119 ? 18.001 0.807 -15.494 1.00 87.69 119 ILE A O 1
ATOM 883 N N . GLY A 1 120 ? 18.818 0.594 -13.413 1.00 86.56 120 GLY A N 1
ATOM 884 C CA . GLY A 1 120 ? 19.116 2.021 -13.236 1.00 86.56 120 GLY A CA 1
ATOM 885 C C . GLY A 1 120 ? 17.881 2.931 -13.138 1.00 86.56 120 GLY A C 1
ATOM 886 O O . GLY A 1 120 ? 18.013 4.161 -13.181 1.00 86.56 120 GLY A O 1
ATOM 887 N N . SER A 1 121 ? 16.684 2.348 -12.994 1.00 89.31 121 SER A N 1
ATOM 888 C CA . SER A 1 121 ? 15.428 3.094 -12.836 1.00 89.31 121 SER A CA 1
ATOM 889 C C . SER A 1 121 ? 15.231 3.650 -11.425 1.00 89.31 121 SER A C 1
ATOM 891 O O . SER A 1 121 ? 14.462 4.592 -11.244 1.00 89.31 121 SER A O 1
ATOM 893 N N . MET A 1 122 ? 15.933 3.108 -10.424 1.00 88.56 122 MET A N 1
ATOM 894 C CA . MET A 1 122 ? 15.808 3.546 -9.036 1.00 88.56 122 MET A CA 1
ATOM 895 C C . MET A 1 122 ? 16.369 4.959 -8.848 1.00 88.56 122 MET A C 1
ATOM 897 O O . MET A 1 122 ? 17.558 5.213 -9.039 1.00 88.56 122 MET A O 1
ATOM 901 N N . ARG A 1 123 ? 15.501 5.886 -8.441 1.00 88.50 123 ARG A N 1
ATOM 902 C CA . ARG A 1 123 ? 15.815 7.290 -8.163 1.00 88.50 123 ARG A CA 1
ATOM 903 C C . ARG A 1 123 ? 15.290 7.685 -6.792 1.00 88.50 123 ARG A C 1
ATOM 905 O O . ARG A 1 123 ? 14.185 7.310 -6.406 1.00 88.50 123 ARG A O 1
ATOM 912 N N . MET A 1 124 ? 16.083 8.470 -6.074 1.00 83.88 124 MET A N 1
ATOM 913 C CA . MET A 1 124 ? 15.653 9.128 -4.844 1.00 83.88 124 MET A CA 1
ATOM 914 C C . MET A 1 124 ? 14.950 10.435 -5.207 1.00 83.88 124 MET A C 1
ATOM 916 O O . MET A 1 124 ? 15.443 11.187 -6.054 1.00 83.88 124 MET A O 1
ATOM 920 N N . ARG A 1 125 ? 13.793 10.704 -4.603 1.00 78.12 125 ARG A N 1
ATOM 921 C CA . ARG A 1 125 ? 13.014 11.912 -4.872 1.00 78.12 125 ARG A CA 1
ATOM 922 C C . ARG A 1 125 ? 13.202 12.921 -3.738 1.00 78.12 125 ARG A C 1
ATOM 924 O O . ARG A 1 125 ? 12.679 12.756 -2.643 1.00 78.12 125 ARG A O 1
ATOM 931 N N . GLY A 1 126 ? 13.910 14.010 -4.038 1.00 71.25 126 GLY A N 1
ATOM 932 C CA . GLY A 1 126 ? 14.128 15.113 -3.099 1.00 71.25 126 GLY A CA 1
ATOM 933 C C . GLY A 1 126 ? 15.017 14.738 -1.908 1.00 71.25 126 GLY A C 1
ATOM 934 O O . GLY A 1 126 ? 15.848 13.842 -2.005 1.00 71.25 126 GLY A O 1
ATOM 935 N N . ALA A 1 127 ? 14.849 15.454 -0.793 1.00 62.69 127 ALA A N 1
ATOM 936 C CA . ALA A 1 127 ? 15.591 15.240 0.456 1.00 62.69 127 ALA A CA 1
ATOM 937 C C . ALA A 1 127 ? 14.908 14.243 1.424 1.00 62.69 127 ALA A C 1
ATOM 939 O O . ALA A 1 127 ? 15.328 14.128 2.572 1.00 62.69 127 ALA A O 1
ATOM 940 N N . GLY A 1 128 ? 13.830 13.576 0.991 1.00 65.81 128 GLY A N 1
ATOM 941 C CA . GLY A 1 128 ? 13.058 12.627 1.801 1.00 65.81 128 GLY A CA 1
ATOM 942 C C . GLY A 1 128 ? 13.374 11.159 1.498 1.00 65.81 128 GLY A C 1
ATOM 943 O O . GLY A 1 128 ? 14.144 10.850 0.593 1.00 65.81 128 GLY A O 1
ATOM 944 N N . ASP A 1 129 ? 12.718 10.252 2.226 1.00 76.69 129 ASP A N 1
ATOM 945 C CA . ASP A 1 129 ? 12.836 8.788 2.074 1.00 76.69 129 ASP A CA 1
ATOM 946 C C . ASP A 1 129 ? 11.878 8.222 1.002 1.00 76.69 129 ASP A C 1
ATOM 948 O O . ASP A 1 129 ? 11.344 7.116 1.108 1.00 76.69 129 ASP A O 1
ATOM 952 N N . GLU A 1 130 ? 11.589 9.028 -0.024 1.00 85.69 130 GLU A N 1
ATOM 953 C CA . GLU A 1 130 ? 10.735 8.639 -1.143 1.00 85.69 130 GLU A CA 1
ATOM 954 C C . GLU A 1 130 ? 11.605 8.172 -2.311 1.00 85.69 130 GLU A C 1
ATOM 956 O O . GLU A 1 130 ? 12.511 8.880 -2.770 1.00 85.69 130 GLU A O 1
ATOM 961 N N . ARG A 1 131 ? 11.325 6.970 -2.819 1.00 89.62 131 ARG A N 1
ATOM 962 C CA . ARG A 1 131 ? 12.025 6.400 -3.973 1.00 89.62 131 ARG A CA 1
ATOM 963 C C . ARG A 1 131 ? 11.050 6.065 -5.081 1.00 89.62 131 ARG A C 1
ATOM 965 O O . ARG A 1 131 ? 9.940 5.591 -4.847 1.00 89.62 131 ARG A O 1
ATOM 972 N N . THR A 1 132 ? 11.492 6.298 -6.306 1.00 92.06 132 THR A N 1
ATOM 973 C CA . THR A 1 132 ? 10.762 5.940 -7.518 1.00 92.06 132 THR A CA 1
ATOM 974 C C . THR A 1 132 ? 11.588 4.972 -8.337 1.00 92.06 132 THR A C 1
ATOM 976 O O . THR A 1 132 ? 12.791 5.173 -8.490 1.00 92.06 132 THR A O 1
ATOM 979 N N . PHE A 1 133 ? 10.955 3.946 -8.880 1.00 93.62 133 PHE A N 1
ATOM 980 C CA . PHE A 1 133 ? 11.579 2.984 -9.782 1.00 93.62 133 PHE A CA 1
ATOM 981 C C . PHE A 1 133 ? 10.542 2.439 -10.758 1.00 93.62 133 PHE A C 1
ATOM 983 O O . PHE A 1 133 ? 9.342 2.639 -10.569 1.00 93.62 133 PHE A O 1
ATOM 990 N N . THR A 1 134 ? 10.992 1.743 -11.794 1.00 94.88 134 THR A N 1
ATOM 991 C CA . THR A 1 134 ? 10.105 1.183 -12.815 1.00 94.88 134 THR A CA 1
ATOM 992 C C . THR A 1 134 ? 10.088 -0.333 -12.703 1.00 94.88 134 THR A C 1
ATOM 994 O O . THR A 1 134 ? 11.144 -0.967 -12.633 1.00 94.88 134 THR A O 1
ATOM 997 N N . LEU A 1 135 ? 8.890 -0.916 -12.699 1.00 94.25 135 LEU A N 1
ATOM 998 C CA . LEU A 1 135 ? 8.710 -2.352 -12.891 1.00 94.25 135 LEU A CA 1
ATOM 999 C C . LEU A 1 135 ? 8.377 -2.642 -14.348 1.00 94.25 135 LEU A C 1
ATOM 1001 O O . LEU A 1 135 ? 7.552 -1.946 -14.940 1.00 94.25 135 LEU A O 1
ATOM 1005 N N . VAL A 1 136 ? 9.010 -3.671 -14.903 1.00 93.38 136 VAL A N 1
ATOM 1006 C CA . VAL A 1 136 ? 8.856 -4.090 -16.299 1.00 93.38 136 VAL A CA 1
ATOM 1007 C C . VAL A 1 136 ? 8.457 -5.556 -16.408 1.00 93.38 136 VAL A C 1
ATOM 1009 O O . VAL A 1 136 ? 8.917 -6.397 -15.631 1.00 93.38 136 VAL A O 1
ATOM 1012 N N . GLU A 1 137 ? 7.619 -5.862 -17.396 1.00 89.75 137 GLU A N 1
ATOM 1013 C CA . GLU A 1 137 ? 7.243 -7.222 -17.792 1.00 89.75 137 GLU A CA 1
ATOM 1014 C C . GLU A 1 137 ? 6.687 -7.212 -19.225 1.00 89.75 137 GLU A C 1
ATOM 1016 O O . GLU A 1 137 ? 5.922 -6.319 -19.574 1.00 89.75 137 GLU A O 1
ATOM 1021 N N . HIS A 1 138 ? 7.075 -8.173 -20.073 1.00 85.94 138 HIS A N 1
ATOM 1022 C CA . HIS A 1 138 ? 6.582 -8.316 -21.458 1.00 85.94 138 HIS A CA 1
ATOM 1023 C C . HIS A 1 138 ? 6.468 -6.993 -22.255 1.00 85.94 138 HIS A C 1
ATOM 1025 O O . HIS A 1 138 ? 5.437 -6.707 -22.867 1.00 85.94 138 HIS A O 1
ATOM 1031 N N . LYS A 1 139 ? 7.535 -6.179 -22.272 1.00 87.31 139 LYS A N 1
ATOM 1032 C CA . LYS A 1 139 ? 7.608 -4.853 -22.936 1.00 87.31 139 LYS A CA 1
ATOM 1033 C C . LYS A 1 139 ? 6.725 -3.751 -22.340 1.00 87.31 139 LYS A C 1
ATOM 1035 O O . LYS A 1 139 ? 6.704 -2.640 -22.866 1.00 87.31 139 LYS A O 1
ATOM 1040 N N . GLN A 1 140 ? 5.990 -4.044 -21.275 1.00 91.25 140 GLN A N 1
ATOM 1041 C CA . GLN A 1 140 ? 5.186 -3.085 -20.532 1.00 91.25 140 GLN A CA 1
ATOM 1042 C C . GLN A 1 140 ? 5.955 -2.600 -19.306 1.00 91.25 140 GLN A C 1
ATOM 1044 O O . GLN A 1 140 ? 6.798 -3.315 -18.759 1.00 91.25 140 GLN A O 1
ATOM 1049 N N . SER A 1 141 ? 5.668 -1.373 -18.879 1.00 93.31 141 SER A N 1
ATOM 1050 C CA . SER A 1 141 ? 6.319 -0.760 -17.728 1.00 93.31 141 SER A CA 1
ATOM 1051 C C . SER A 1 141 ? 5.341 0.063 -16.897 1.00 93.31 141 SER A C 1
ATOM 1053 O O . SER A 1 141 ? 4.431 0.702 -17.424 1.00 93.31 141 SER A O 1
ATOM 1055 N N . ILE A 1 142 ? 5.526 0.039 -15.577 1.00 94.88 142 ILE A N 1
ATOM 1056 C CA . ILE A 1 142 ? 4.754 0.831 -14.617 1.00 94.88 142 ILE A CA 1
ATOM 1057 C C . ILE A 1 142 ? 5.720 1.514 -13.654 1.00 94.88 142 ILE A C 1
ATOM 1059 O O . ILE A 1 142 ? 6.596 0.874 -13.066 1.00 94.88 142 ILE A O 1
ATOM 1063 N N . ALA A 1 143 ? 5.529 2.819 -13.462 1.00 94.94 143 ALA A N 1
ATOM 1064 C CA . ALA A 1 143 ? 6.249 3.575 -12.451 1.00 94.94 143 ALA A CA 1
ATOM 1065 C C . ALA A 1 143 ? 5.715 3.230 -11.056 1.00 94.94 143 ALA A C 1
ATOM 1067 O O . ALA A 1 143 ? 4.508 3.253 -10.807 1.00 94.94 143 ALA A O 1
ATOM 1068 N N . VAL A 1 144 ? 6.618 2.953 -10.126 1.00 94.94 144 VAL A N 1
ATOM 1069 C CA . VAL A 1 144 ? 6.317 2.677 -8.724 1.00 94.94 144 VAL A CA 1
ATOM 1070 C C . VAL A 1 144 ? 6.948 3.762 -7.867 1.00 94.94 144 VAL A C 1
ATOM 1072 O O . VAL A 1 144 ? 8.120 4.101 -8.032 1.00 94.94 144 VAL A O 1
ATOM 1075 N N . ARG A 1 145 ? 6.165 4.308 -6.940 1.00 93.69 145 ARG A N 1
ATOM 1076 C CA . ARG A 1 145 ? 6.607 5.273 -5.936 1.00 93.69 145 ARG A CA 1
ATOM 1077 C C . ARG A 1 145 ? 6.410 4.675 -4.557 1.00 93.69 145 ARG A C 1
ATOM 1079 O O . ARG A 1 145 ? 5.291 4.310 -4.213 1.00 93.69 145 ARG A O 1
ATOM 1086 N N . MET A 1 146 ? 7.485 4.574 -3.791 1.00 90.25 146 MET A N 1
ATOM 1087 C CA . MET A 1 146 ? 7.471 4.034 -2.436 1.00 90.25 146 MET A CA 1
ATOM 1088 C C . MET A 1 146 ? 7.955 5.089 -1.446 1.00 90.25 146 MET A C 1
ATOM 1090 O O . MET A 1 146 ? 8.818 5.905 -1.774 1.00 90.25 146 MET A O 1
ATOM 1094 N N . SER A 1 147 ? 7.449 5.015 -0.224 1.00 86.12 147 SER A N 1
ATOM 1095 C CA . SER A 1 147 ? 7.949 5.784 0.913 1.00 86.12 147 SER A CA 1
ATOM 1096 C C . SER A 1 147 ? 8.365 4.831 2.026 1.00 86.12 147 SER A C 1
ATOM 1098 O O . SER A 1 147 ? 7.569 3.964 2.393 1.00 86.12 147 SER A O 1
ATOM 1100 N N . GLY A 1 148 ? 9.562 5.015 2.580 1.00 78.94 148 GLY A N 1
ATOM 1101 C CA . GLY A 1 148 ? 10.058 4.242 3.719 1.00 78.94 148 GLY A CA 1
ATOM 1102 C C . GLY A 1 148 ? 11.236 3.316 3.390 1.00 78.94 148 GLY A C 1
ATOM 1103 O O . GLY A 1 148 ? 11.828 3.411 2.310 1.00 78.94 148 GLY A O 1
ATOM 1104 N N . PRO A 1 149 ? 11.577 2.398 4.316 1.00 77.38 149 PRO A N 1
ATOM 1105 C CA . PRO A 1 149 ? 12.806 1.622 4.247 1.00 77.38 149 PRO A CA 1
ATOM 1106 C C . PRO A 1 149 ? 12.803 0.708 3.026 1.00 77.38 149 PRO A C 1
ATOM 1108 O O . PRO A 1 149 ? 11.944 -0.159 2.859 1.00 77.38 149 PRO A O 1
ATOM 1111 N N . VAL A 1 150 ? 13.801 0.900 2.171 1.00 80.69 150 VAL A N 1
ATOM 1112 C CA . VAL A 1 150 ? 13.959 0.106 0.956 1.00 80.69 150 VAL A CA 1
ATOM 1113 C C . VAL A 1 150 ? 14.734 -1.166 1.279 1.00 80.69 150 VAL A C 1
ATOM 1115 O O . VAL A 1 150 ? 15.824 -1.062 1.841 1.00 80.69 150 VAL A O 1
ATOM 1118 N N . PRO A 1 151 ? 14.222 -2.356 0.917 1.00 81.75 151 PRO A N 1
ATOM 1119 C CA . PRO A 1 151 ? 14.933 -3.604 1.160 1.00 81.75 151 PRO A CA 1
ATOM 1120 C C . PRO A 1 151 ? 16.287 -3.632 0.441 1.00 81.75 151 PRO A C 1
ATOM 1122 O O . PRO A 1 151 ? 16.360 -3.326 -0.749 1.00 81.75 151 PRO A O 1
ATOM 1125 N N . ASP A 1 152 ? 17.336 -4.118 1.109 1.00 81.12 152 ASP A N 1
ATOM 1126 C CA . ASP A 1 152 ? 18.676 -4.297 0.513 1.00 81.12 152 ASP A CA 1
ATOM 1127 C C . ASP A 1 152 ? 18.701 -5.289 -0.670 1.00 81.12 152 ASP A C 1
ATOM 1129 O O . ASP A 1 152 ? 19.661 -5.356 -1.449 1.00 81.12 152 ASP A O 1
ATOM 1133 N N . THR A 1 153 ? 17.636 -6.084 -0.800 1.00 80.00 153 THR A N 1
ATOM 1134 C CA . THR A 1 153 ? 17.419 -7.067 -1.864 1.00 80.00 153 THR A CA 1
ATOM 1135 C C . THR A 1 153 ? 16.849 -6.442 -3.138 1.00 80.00 153 THR A C 1
ATOM 1137 O O . THR A 1 153 ? 16.867 -7.089 -4.187 1.00 80.00 153 THR A O 1
ATOM 1140 N N . LEU A 1 154 ? 16.382 -5.187 -3.081 1.00 83.56 154 LEU A N 1
ATOM 1141 C CA . LEU A 1 154 ? 15.860 -4.444 -4.226 1.00 83.56 154 LEU A CA 1
ATOM 1142 C C . LEU A 1 154 ? 17.019 -3.960 -5.109 1.00 83.56 154 LEU A C 1
ATOM 1144 O O . LEU A 1 154 ? 17.518 -2.843 -4.981 1.00 83.56 154 LEU A O 1
ATOM 1148 N N . ARG A 1 155 ? 17.474 -4.844 -5.996 1.00 83.50 155 ARG A N 1
ATOM 1149 C CA . ARG A 1 155 ? 18.564 -4.597 -6.947 1.00 83.50 155 ARG A CA 1
ATOM 1150 C C . ARG A 1 155 ? 18.062 -4.684 -8.379 1.00 83.50 155 ARG A C 1
ATOM 1152 O O . ARG A 1 155 ? 17.005 -5.251 -8.643 1.00 83.50 155 ARG A O 1
ATOM 1159 N N . ASP A 1 156 ? 18.836 -4.134 -9.308 1.00 83.94 156 ASP A N 1
ATOM 1160 C CA . ASP A 1 156 ? 18.534 -4.215 -10.737 1.00 83.94 156 ASP A CA 1
ATOM 1161 C C . ASP A 1 156 ? 18.259 -5.665 -11.164 1.00 83.94 156 ASP A C 1
ATOM 1163 O O . ASP A 1 156 ? 19.008 -6.579 -10.803 1.00 83.94 156 ASP A O 1
ATOM 1167 N N . ARG A 1 157 ? 17.200 -5.874 -11.961 1.00 82.25 157 ARG A N 1
ATOM 1168 C CA . ARG A 1 157 ? 16.706 -7.193 -12.404 1.00 82.25 157 ARG A CA 1
ATOM 1169 C C . ARG A 1 157 ? 16.178 -8.106 -11.293 1.00 82.25 157 ARG A C 1
ATOM 1171 O O . ARG A 1 157 ? 15.894 -9.272 -11.568 1.00 82.25 157 ARG A O 1
ATOM 1178 N N . ALA A 1 158 ? 16.028 -7.618 -10.063 1.00 86.00 158 ALA A N 1
ATOM 1179 C CA . ALA A 1 158 ? 15.345 -8.380 -9.028 1.00 86.00 158 ALA A CA 1
ATOM 1180 C C . ALA A 1 158 ? 13.877 -8.603 -9.412 1.00 86.00 158 ALA A C 1
ATOM 1182 O O . ALA A 1 158 ? 13.240 -7.757 -10.044 1.00 86.00 158 ALA A O 1
ATOM 1183 N N . GLU A 1 159 ? 13.354 -9.755 -9.005 1.00 88.94 159 GLU A N 1
ATOM 1184 C CA . GLU A 1 159 ? 11.923 -10.031 -9.019 1.00 88.94 159 GLU A CA 1
ATOM 1185 C C . GLU A 1 159 ? 11.281 -9.301 -7.838 1.00 88.94 159 GLU A C 1
ATOM 1187 O O . GLU A 1 159 ? 11.705 -9.468 -6.688 1.00 88.94 159 GLU A O 1
ATOM 1192 N N . VAL A 1 160 ? 10.278 -8.472 -8.123 1.00 92.12 160 VAL A N 1
ATOM 1193 C CA . VAL A 1 160 ? 9.679 -7.556 -7.155 1.00 92.12 160 VAL A CA 1
ATOM 1194 C C . VAL A 1 160 ? 8.171 -7.753 -7.107 1.00 92.12 160 VAL A C 1
ATOM 1196 O O . VAL A 1 160 ? 7.495 -7.829 -8.130 1.00 92.12 160 VAL A O 1
ATOM 1199 N N . VAL A 1 161 ? 7.637 -7.787 -5.890 1.00 93.25 161 VAL A N 1
ATOM 1200 C CA . VAL A 1 161 ? 6.208 -7.675 -5.612 1.00 93.25 161 VAL A CA 1
ATOM 1201 C C . VAL A 1 161 ? 5.985 -6.383 -4.837 1.00 93.25 161 VAL A C 1
ATOM 1203 O O . VAL A 1 161 ? 6.415 -6.251 -3.690 1.00 93.25 161 VAL A O 1
ATOM 1206 N N . ALA A 1 162 ? 5.315 -5.424 -5.466 1.00 93.69 162 ALA A N 1
ATOM 1207 C CA . ALA A 1 162 ? 4.950 -4.150 -4.870 1.00 93.69 162 ALA A CA 1
ATOM 1208 C C . ALA A 1 162 ? 3.465 -4.150 -4.501 1.00 93.69 162 ALA A C 1
ATOM 1210 O O . ALA A 1 162 ? 2.592 -4.321 -5.350 1.00 93.69 162 ALA A O 1
ATOM 1211 N N . ARG A 1 163 ? 3.166 -3.944 -3.222 1.00 93.38 163 ARG A N 1
ATOM 1212 C CA . ARG A 1 163 ? 1.807 -3.763 -2.722 1.00 93.38 163 ARG A CA 1
ATOM 1213 C C . ARG A 1 163 ? 1.505 -2.272 -2.649 1.00 93.38 163 ARG A C 1
ATOM 1215 O O . ARG A 1 163 ? 2.225 -1.524 -1.988 1.00 93.38 163 ARG A O 1
ATOM 1222 N N . GLY A 1 164 ? 0.439 -1.839 -3.313 1.00 92.44 164 GLY A N 1
ATOM 1223 C CA . GLY A 1 164 ? 0.105 -0.423 -3.373 1.00 92.44 164 GLY A CA 1
ATOM 1224 C C . GLY A 1 164 ? -1.217 -0.116 -4.050 1.00 92.44 164 GLY A C 1
ATOM 1225 O O . GLY A 1 164 ? -1.905 -1.004 -4.546 1.00 92.44 164 GLY A O 1
ATOM 1226 N N . THR A 1 165 ? -1.557 1.169 -4.085 1.00 92.81 165 THR A N 1
ATOM 1227 C CA . THR A 1 165 ? -2.7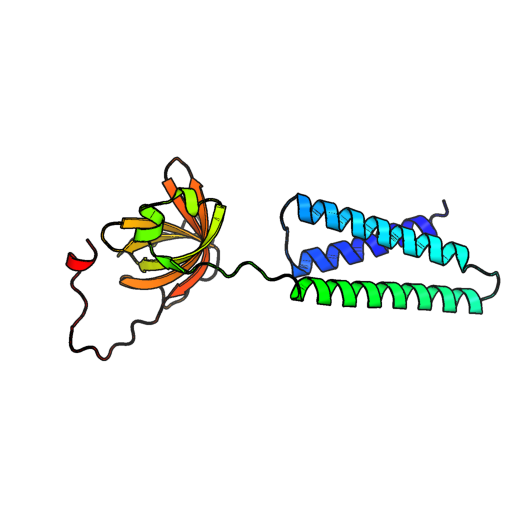26 1.671 -4.816 1.00 92.81 165 THR A CA 1
ATOM 1228 C C . THR A 1 165 ? -2.297 2.207 -6.172 1.00 92.81 165 THR A C 1
ATOM 1230 O O . THR A 1 165 ? -1.409 3.061 -6.251 1.00 92.81 165 THR A O 1
ATOM 1233 N N . LEU A 1 166 ? -2.946 1.747 -7.240 1.00 92.75 166 LEU A N 1
ATOM 1234 C CA . LEU A 1 166 ? -2.692 2.265 -8.581 1.00 92.75 166 LEU A CA 1
ATOM 1235 C C . LEU A 1 166 ? -3.383 3.622 -8.755 1.00 92.75 166 LEU A C 1
ATOM 1237 O O . LEU A 1 166 ? -4.590 3.749 -8.538 1.00 92.75 166 LEU A O 1
ATOM 1241 N N . ARG A 1 167 ? -2.630 4.650 -9.144 1.00 92.75 167 ARG A N 1
ATOM 1242 C CA . ARG A 1 167 ? -3.128 6.012 -9.360 1.00 92.75 167 ARG A CA 1
ATOM 1243 C C . ARG A 1 167 ? -2.795 6.499 -10.759 1.00 92.75 167 ARG A C 1
ATOM 1245 O O . ARG A 1 167 ? -1.819 6.074 -11.370 1.00 92.75 167 ARG A O 1
ATOM 1252 N N . ARG A 1 168 ? -3.617 7.422 -11.252 1.00 91.69 168 ARG A N 1
ATOM 1253 C CA . ARG A 1 168 ? -3.351 8.162 -12.483 1.00 91.69 168 ARG A CA 1
ATOM 1254 C C . ARG A 1 168 ? -2.854 9.551 -12.092 1.00 91.69 168 ARG A C 1
ATOM 1256 O O . ARG A 1 168 ? -3.604 10.330 -11.513 1.00 91.69 168 ARG A O 1
ATOM 1263 N N . GLU A 1 169 ? -1.593 9.843 -12.377 1.00 87.94 169 GLU A N 1
ATOM 1264 C CA . GLU A 1 169 ? -0.945 11.119 -12.066 1.00 87.94 169 GLU A CA 1
ATOM 1265 C C . GLU A 1 169 ? -0.374 11.719 -13.352 1.00 87.94 169 GLU A C 1
ATOM 1267 O O . GLU A 1 169 ? 0.419 11.083 -14.042 1.00 87.94 169 GLU A O 1
ATOM 1272 N N . GLY A 1 170 ? -0.795 12.938 -13.707 1.00 79.50 170 GLY A N 1
ATOM 1273 C CA . GLY A 1 170 ? -0.266 13.641 -14.885 1.00 79.50 170 GLY A CA 1
ATOM 1274 C C . GLY A 1 170 ? -0.458 12.904 -16.219 1.00 79.50 170 GLY A C 1
ATOM 1275 O O . GLY A 1 170 ? 0.340 13.083 -17.129 1.00 79.50 170 GLY A O 1
ATOM 1276 N N . GLY A 1 171 ? -1.481 12.048 -16.327 1.00 81.62 171 GLY A N 1
ATOM 1277 C CA . GLY A 1 171 ? -1.731 11.207 -17.506 1.00 81.62 171 GLY A CA 1
ATOM 1278 C C . GLY A 1 171 ? -1.046 9.834 -17.474 1.00 81.62 171 GLY A C 1
ATOM 1279 O O . GLY A 1 171 ? -1.469 8.943 -18.208 1.00 81.62 171 GLY A O 1
ATOM 1280 N N . SER A 1 172 ? -0.089 9.621 -16.569 1.00 86.69 172 SER A N 1
ATOM 1281 C CA . SER A 1 172 ? 0.649 8.363 -16.412 1.00 86.69 172 SER A CA 1
ATOM 1282 C C . SER A 1 172 ? 0.113 7.515 -15.256 1.00 86.69 172 SER A C 1
ATOM 1284 O O . SER A 1 172 ? -0.461 8.028 -14.293 1.00 86.69 172 SER A O 1
ATOM 1286 N N . LEU A 1 173 ? 0.301 6.198 -15.345 1.00 91.50 173 LEU A N 1
ATOM 1287 C CA . LEU A 1 173 ? -0.015 5.256 -14.270 1.00 91.50 173 LEU A CA 1
ATOM 1288 C C . LEU A 1 173 ? 1.159 5.167 -13.296 1.00 91.50 173 LEU A C 1
ATOM 1290 O O . LEU A 1 173 ? 2.289 4.888 -13.698 1.00 91.50 173 LEU A O 1
ATOM 1294 N N . VAL A 1 174 ? 0.876 5.395 -12.016 1.00 93.94 174 VAL A N 1
ATOM 1295 C CA . VAL A 1 174 ? 1.849 5.309 -10.926 1.00 93.94 174 VAL A CA 1
ATOM 1296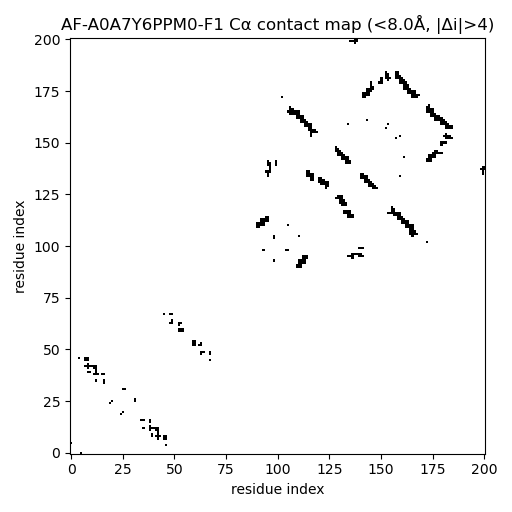 C C . VAL A 1 174 ? 1.274 4.427 -9.828 1.00 93.94 174 VAL A C 1
ATOM 1298 O O . VAL A 1 174 ? 0.196 4.697 -9.297 1.00 93.94 174 VAL A O 1
ATOM 1301 N N . LEU A 1 175 ? 1.994 3.372 -9.459 1.00 94.81 175 LEU A N 1
ATOM 1302 C CA . LEU A 1 175 ? 1.680 2.588 -8.271 1.00 94.81 175 LEU A CA 1
ATOM 1303 C C . LEU A 1 175 ? 2.279 3.283 -7.047 1.00 94.81 175 LEU A C 1
ATOM 1305 O O . LEU A 1 175 ? 3.499 3.369 -6.917 1.00 94.81 175 LEU A O 1
ATOM 1309 N N . VAL A 1 176 ? 1.432 3.744 -6.129 1.00 94.31 176 VAL A N 1
ATOM 1310 C CA . VAL A 1 176 ? 1.876 4.235 -4.818 1.00 94.31 176 VAL A CA 1
ATOM 1311 C C . VAL A 1 176 ? 1.985 3.035 -3.883 1.00 94.31 176 VAL A C 1
ATOM 1313 O O . VAL A 1 176 ? 0.973 2.534 -3.388 1.00 94.31 176 VAL A O 1
ATOM 1316 N N . ALA A 1 177 ? 3.207 2.538 -3.709 1.00 92.81 177 ALA A N 1
ATOM 1317 C CA . ALA A 1 177 ? 3.522 1.337 -2.952 1.00 92.81 177 ALA A CA 1
ATOM 1318 C C . ALA A 1 177 ? 3.719 1.641 -1.463 1.00 92.81 177 ALA A C 1
ATOM 1320 O O . ALA A 1 177 ? 4.530 2.488 -1.090 1.00 92.81 177 ALA A O 1
ATOM 1321 N N . SER A 1 178 ? 2.994 0.909 -0.618 1.00 89.69 178 SER A N 1
ATOM 1322 C CA . SER A 1 178 ? 3.154 0.925 0.839 1.00 89.69 178 SER A CA 1
ATOM 1323 C C . SER A 1 178 ? 4.158 -0.119 1.324 1.00 89.69 178 SER A C 1
ATOM 1325 O O . SER A 1 178 ? 4.726 0.020 2.399 1.00 89.69 178 SER A O 1
ATOM 1327 N N . GLU A 1 179 ? 4.347 -1.189 0.554 1.00 88.44 179 GLU A N 1
ATOM 1328 C CA . GLU A 1 179 ? 5.231 -2.299 0.892 1.00 88.44 179 GLU A CA 1
ATOM 1329 C C . GLU A 1 179 ? 5.821 -2.867 -0.395 1.00 88.44 179 GLU A C 1
ATOM 1331 O O . GLU A 1 179 ? 5.116 -3.048 -1.392 1.00 88.44 179 GLU A O 1
ATOM 1336 N N . VAL A 1 180 ? 7.119 -3.157 -0.380 1.00 90.69 180 VAL A N 1
ATOM 1337 C CA . VAL A 1 180 ? 7.807 -3.769 -1.513 1.00 90.69 180 VAL A CA 1
ATOM 1338 C C . VAL A 1 180 ? 8.663 -4.911 -1.022 1.00 90.69 180 VAL A C 1
ATOM 1340 O O . VAL A 1 180 ? 9.478 -4.763 -0.116 1.00 90.69 180 VAL A O 1
ATOM 1343 N N . MET A 1 181 ? 8.469 -6.055 -1.659 1.00 89.94 181 MET A N 1
ATOM 1344 C CA . MET A 1 181 ? 9.209 -7.273 -1.408 1.00 89.94 181 MET A CA 1
ATOM 1345 C C . MET A 1 181 ? 10.012 -7.591 -2.657 1.00 89.94 181 MET A C 1
ATOM 1347 O O . MET A 1 181 ? 9.443 -7.840 -3.717 1.00 89.94 181 MET A O 1
ATOM 1351 N N . ALA A 1 182 ? 11.332 -7.588 -2.534 1.00 86.88 182 ALA A N 1
ATOM 1352 C CA . ALA A 1 182 ? 12.210 -8.079 -3.581 1.00 86.88 182 ALA A CA 1
ATOM 1353 C C . ALA A 1 182 ? 12.739 -9.451 -3.181 1.00 86.88 182 ALA A C 1
ATOM 1355 O O . ALA A 1 182 ? 13.254 -9.639 -2.072 1.00 86.88 182 ALA A O 1
ATOM 1356 N N . LYS A 1 183 ? 12.610 -10.414 -4.089 1.00 81.81 183 LYS A N 1
ATOM 1357 C CA . LYS A 1 183 ? 13.193 -11.736 -3.902 1.00 81.81 183 LYS A CA 1
ATOM 1358 C C . LYS A 1 183 ? 14.708 -11.618 -4.048 1.00 81.81 183 LYS A C 1
ATOM 1360 O O . LYS A 1 183 ? 15.192 -11.035 -5.017 1.00 81.81 183 LYS A O 1
ATOM 1365 N N . CYS A 1 184 ? 15.457 -12.175 -3.094 1.00 66.25 184 CYS A N 1
ATOM 1366 C CA . CYS A 1 184 ? 16.906 -12.275 -3.228 1.00 66.25 184 CYS A CA 1
ATOM 1367 C C . CYS A 1 184 ? 17.237 -13.036 -4.519 1.00 66.25 184 CYS A C 1
ATOM 1369 O O . CYS A 1 184 ? 16.726 -14.147 -4.697 1.00 66.25 184 CYS A O 1
ATOM 1371 N N . PRO A 1 185 ? 18.113 -12.512 -5.389 1.00 54.06 185 PRO A N 1
ATOM 1372 C CA . PRO A 1 185 ? 18.714 -13.323 -6.429 1.00 54.06 185 PRO A CA 1
ATOM 1373 C C . PRO A 1 185 ? 19.684 -14.292 -5.741 1.00 54.06 185 PRO A C 1
ATOM 1375 O O . PRO A 1 185 ? 20.866 -13.998 -5.589 1.00 54.06 185 PRO A O 1
ATOM 1378 N N . SER A 1 186 ? 19.197 -15.428 -5.237 1.00 45.78 186 SER A N 1
ATOM 1379 C CA . SER A 1 186 ? 20.089 -16.511 -4.840 1.00 45.78 186 SER A CA 1
ATOM 1380 C C . SER A 1 186 ? 20.735 -17.038 -6.113 1.00 45.78 186 SER A C 1
ATOM 1382 O O . SER A 1 186 ? 20.067 -17.628 -6.963 1.00 45.78 186 SER A O 1
ATOM 1384 N N . THR A 1 187 ? 22.033 -16.817 -6.270 1.00 49.12 187 THR A N 1
ATOM 1385 C CA . THR A 1 187 ? 22.845 -17.624 -7.174 1.00 49.12 187 THR A CA 1
ATOM 1386 C C . THR A 1 187 ? 22.580 -19.104 -6.847 1.00 49.12 187 THR A C 1
ATOM 1388 O O . THR A 1 187 ? 22.535 -19.447 -5.668 1.00 49.12 187 THR A O 1
ATOM 1391 N N . TYR A 1 188 ? 22.399 -19.922 -7.893 1.00 41.50 188 TYR A N 1
ATOM 1392 C CA . TYR A 1 188 ? 22.200 -21.386 -7.966 1.00 41.50 188 TYR A CA 1
ATOM 1393 C C . TYR A 1 188 ? 20.825 -21.898 -8.461 1.00 41.50 188 TYR A C 1
ATOM 1395 O O . TYR A 1 188 ? 19.842 -21.975 -7.733 1.00 41.50 188 TYR A O 1
ATOM 1403 N N . ASN A 1 189 ? 20.890 -22.384 -9.711 1.00 43.81 189 ASN A N 1
ATOM 1404 C CA . ASN A 1 189 ? 20.120 -23.445 -10.373 1.00 43.81 189 ASN A CA 1
ATOM 1405 C C . ASN A 1 189 ? 18.718 -23.165 -10.950 1.00 43.81 189 ASN A C 1
ATOM 1407 O O . ASN A 1 189 ? 17.694 -23.539 -10.393 1.00 43.81 189 ASN A O 1
ATOM 1411 N N . THR A 1 190 ? 18.698 -22.728 -12.211 1.00 41.81 190 THR A N 1
ATOM 1412 C CA . THR A 1 190 ? 18.053 -23.541 -13.261 1.00 41.81 190 THR A CA 1
ATOM 1413 C C . THR A 1 190 ? 19.072 -23.683 -14.395 1.00 41.81 190 THR A C 1
ATOM 1415 O O . THR A 1 190 ? 19.917 -22.806 -14.552 1.00 41.81 190 THR A O 1
ATOM 1418 N N . ALA A 1 191 ? 19.045 -24.779 -15.151 1.00 47.88 191 ALA A N 1
ATOM 1419 C CA . ALA A 1 191 ? 19.960 -25.046 -16.271 1.00 47.88 191 ALA A CA 1
ATOM 1420 C C . ALA A 1 191 ? 19.890 -24.003 -17.412 1.00 47.88 191 ALA A C 1
ATOM 1422 O O . ALA A 1 191 ? 20.662 -24.068 -18.365 1.00 47.88 191 ALA A O 1
ATOM 1423 N N . ASP A 1 192 ? 19.012 -23.013 -17.275 1.00 52.91 192 ASP A N 1
ATOM 1424 C CA . ASP A 1 192 ? 18.901 -21.843 -18.121 1.00 52.91 192 ASP A CA 1
ATOM 1425 C C . ASP A 1 192 ? 19.526 -20.663 -17.367 1.00 52.91 192 ASP A C 1
ATOM 1427 O O . ASP A 1 192 ? 19.027 -20.247 -16.320 1.00 52.91 192 ASP A O 1
ATOM 1431 N N . GLY A 1 193 ? 20.657 -20.155 -17.863 1.00 47.31 193 GLY A N 1
ATOM 1432 C CA . GLY A 1 193 ? 21.384 -19.031 -17.266 1.00 47.31 193 GLY A CA 1
ATOM 1433 C C . GLY A 1 193 ? 20.548 -17.744 -17.114 1.00 47.31 193 GLY A C 1
ATOM 1434 O O . GLY A 1 193 ? 19.349 -17.725 -17.397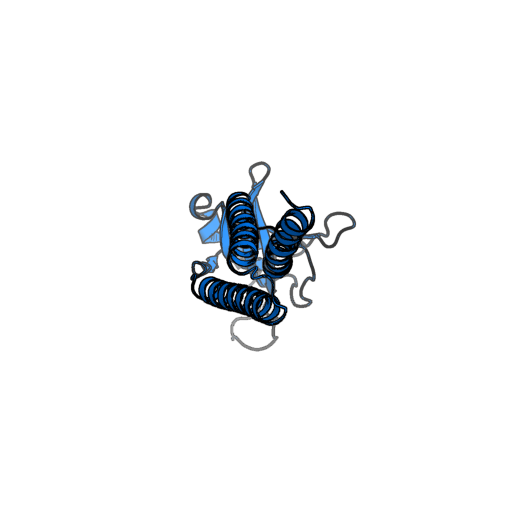 1.00 47.31 193 GLY A O 1
ATOM 1435 N N . PRO A 1 194 ? 21.162 -16.623 -16.680 1.00 48.28 194 PRO A N 1
ATOM 1436 C CA . PRO A 1 194 ? 20.463 -15.346 -16.546 1.00 48.28 194 PRO A CA 1
ATOM 1437 C C . PRO A 1 194 ? 19.679 -15.045 -17.827 1.00 48.28 194 PRO A C 1
ATOM 1439 O O . PRO A 1 194 ? 20.291 -14.933 -18.892 1.00 48.28 194 PRO A O 1
ATOM 1442 N N . LYS A 1 195 ? 18.341 -14.943 -17.741 1.00 51.28 195 LYS A N 1
ATOM 1443 C CA . LYS A 1 195 ? 17.517 -14.647 -18.920 1.00 51.28 195 LYS A CA 1
ATOM 1444 C C . LYS A 1 195 ? 18.066 -13.375 -19.577 1.00 51.28 195 LYS A C 1
ATOM 1446 O O . LYS A 1 195 ? 18.173 -12.348 -18.897 1.00 51.28 195 LYS A O 1
ATOM 1451 N N . PRO A 1 196 ? 18.486 -13.433 -20.854 1.00 44.22 196 PRO A N 1
ATOM 1452 C CA . PRO A 1 196 ? 19.094 -12.293 -21.519 1.00 44.22 196 PRO A CA 1
ATOM 1453 C C . PRO A 1 196 ? 18.154 -11.090 -21.494 1.00 44.22 196 PRO A C 1
ATOM 1455 O O . PRO A 1 196 ? 16.942 -11.240 -21.645 1.00 44.22 196 PRO A O 1
ATOM 1458 N N . ALA A 1 197 ? 18.719 -9.886 -21.388 1.00 45.88 197 ALA A N 1
ATOM 1459 C CA . ALA A 1 197 ? 17.981 -8.617 -21.405 1.00 45.88 197 ALA A CA 1
ATOM 1460 C C . ALA A 1 197 ? 17.037 -8.453 -22.620 1.00 45.88 197 ALA A C 1
ATOM 1462 O O . ALA A 1 197 ? 16.121 -7.639 -22.587 1.00 45.88 197 ALA A O 1
ATOM 1463 N N . ALA A 1 198 ? 17.230 -9.252 -23.674 1.00 47.06 198 ALA A N 1
ATOM 1464 C CA . ALA A 1 198 ? 16.373 -9.312 -24.852 1.00 47.06 198 ALA A CA 1
ATOM 1465 C C . ALA A 1 198 ? 14.981 -9.933 -24.608 1.00 47.06 198 ALA A C 1
ATOM 1467 O O . ALA A 1 198 ? 14.089 -9.699 -25.410 1.00 47.06 198 ALA A O 1
ATOM 1468 N N . GLN A 1 199 ? 14.775 -10.707 -23.534 1.00 49.12 199 GLN A N 1
ATOM 1469 C CA . GLN A 1 199 ? 13.467 -11.310 -23.216 1.00 49.12 199 GLN A CA 1
ATOM 1470 C C . GLN A 1 199 ? 12.570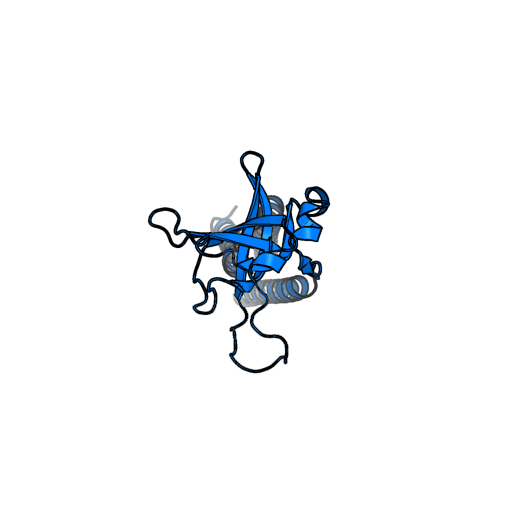 -10.419 -22.343 1.00 49.12 199 GLN A C 1
ATOM 1472 O O . GLN A 1 199 ? 11.391 -10.716 -22.182 1.00 49.12 199 GLN A O 1
ATOM 1477 N N . PHE A 1 200 ? 13.116 -9.333 -21.789 1.00 51.69 200 PHE A N 1
ATOM 1478 C CA . PHE A 1 200 ? 12.368 -8.358 -20.987 1.00 51.69 200 PHE A CA 1
ATOM 1479 C C . PHE A 1 200 ? 11.950 -7.115 -21.791 1.00 51.69 200 PHE A C 1
ATOM 1481 O O . PHE A 1 200 ? 11.221 -6.271 -21.271 1.00 51.69 200 PHE A O 1
ATOM 1488 N N . ARG A 1 201 ? 12.421 -7.003 -23.040 1.00 39.44 201 ARG A N 1
ATOM 1489 C CA . ARG A 1 201 ? 12.170 -5.888 -23.957 1.00 39.44 201 ARG A CA 1
ATOM 1490 C C . ARG A 1 201 ? 11.186 -6.268 -25.048 1.00 39.44 201 ARG A C 1
ATOM 1492 O O . ARG A 1 201 ? 11.071 -7.472 -25.363 1.00 39.44 201 ARG A O 1
#

Radius of gyration: 25.86 Å; Cα contacts (8 Å, |Δi|>4): 282; chains: 1; bounding box: 52×46×74 Å

Solvent-accessible surface area (backbone atoms only — not comparable to full-atom values): 11086 Å² total; per-residue (Å²): 133,59,70,67,54,53,50,51,21,52,53,48,16,49,52,52,45,50,58,47,42,74,73,69,48,89,65,54,74,66,55,54,48,55,47,51,51,50,18,50,51,51,9,48,50,48,41,51,49,46,60,76,36,61,52,97,50,73,68,38,48,53,52,31,52,49,52,45,51,52,50,53,52,51,51,50,52,52,49,54,53,52,60,72,65,54,76,71,77,80,69,47,79,44,42,38,46,60,43,70,75,47,46,81,81,42,53,78,37,65,33,33,39,35,31,26,33,41,74,86,40,71,40,74,49,80,96,56,64,33,37,36,32,34,32,33,27,84,63,30,73,40,42,35,39,36,61,59,93,74,57,93,42,66,42,68,67,20,50,32,42,35,33,24,36,30,39,78,54,97,91,40,64,35,30,46,26,77,45,69,48,42,47,68,84,68,85,83,85,62,101,64,69,85,80,57,76,73,73,54,85

pLDDT: mean 74.24, std 15.03, range [39.44, 94.94]

Nearest PDB structures (foldseek):
  8ce8-assembly1_E  TM=6.245E-01  e=1.270E-07  Escherichia coli K-12
  1sr3-assembly1_A  TM=7.177E-01  e=4.889E-06  Escherichia coli
  1quq-assembly3_A  TM=7.933E-01  e=3.047E-03  Homo sapiens
  1u5k-assembly1_B  TM=7.236E-01  e=2.207E-02  Deinococcus radiodurans R1 = ATCC 13939 = DSM 20539
  4rgn-assembly2_S  TM=4.304E-01  e=7.055E-01  Staphylococcus aureus

Mean predicted aligned error: 15.01 Å